Protein 2R5O (pdb70)

Secondary structure (DSSP, 8-state):
--TT-----GGGSTTB-TT-EEE---SEEEEEEEEEETTEES-SSEETT-EEEEEEEEEESS-EEEEEEEEEEEETT--EEEEEEHHHHTTT---EEE-TT-EEEEEEEEE--B-SEEEEEEEEEEEEETTTEEEEEEEEEEEEEEEEE-SS--EESB----EEEE-/--TT-----GGGSTTB-TT-EEE--SSEEEEEEEEEETTEES-SSB-SSSEEEEEEEEEESS-EEEEEEEEEEEETT--EEEEEEHHHH-SS-PPEEE-TT-EEEEEEEEE--BPSEEEEEEEEEEEE-TTS-EEEEEEEEEEEEEEE--SS--BSSB----EEE-

Structure (mmCIF, N/CA/C/O backbone):
data_2R5O
#
_entry.id   2R5O
#
_cell.length_a   106.081
_cell.length_b   106.081
_cell.length_c   70.351
_cell.angle_alpha   90.000
_cell.angle_beta   90.000
_cell.angle_gamma   90.000
#
_symmetry.space_group_name_H-M   'P 42 21 2'
#
loop_
_entity.id
_entity.type
_entity.pdbx_description
1 polymer 'Putative ATP binding component of ABC-transporter'
2 non-polymer 'CHLORIDE ION'
3 non-polymer 'SODIUM ION'
4 non-polymer 'TETRAETHYLENE GLYCOL'
5 water water
#
loop_
_atom_site.group_PDB
_atom_site.id
_atom_site.type_symbol
_atom_site.label_atom_id
_atom_site.label_alt_id
_atom_site.label_comp_id
_atom_site.label_asym_id
_atom_site.label_entity_id
_atom_site.label_seq_id
_atom_site.pdbx_PDB_ins_code
_atom_site.Cartn_x
_atom_site.Cartn_y
_atom_site.Cartn_z
_atom_site.occupancy
_atom_site.B_iso_or_equiv
_atom_site.auth_seq_id
_atom_site.auth_comp_id
_atom_site.auth_asym_id
_atom_site.auth_atom_id
_atom_site.pdbx_PDB_model_num
ATOM 1 N N . MET A 1 21 ? -23.594 5.740 8.588 1.00 32.64 264 MET A N 1
ATOM 2 C CA . MET A 1 21 ? -22.592 6.681 9.175 1.00 32.40 264 MET A CA 1
ATOM 3 C C . MET A 1 21 ? -21.441 5.913 9.819 1.00 33.14 264 MET A C 1
ATOM 4 O O . MET A 1 21 ? -21.661 5.027 10.649 1.00 33.69 264 MET A O 1
ATOM 9 N N . SER A 1 22 ? -20.216 6.257 9.428 1.00 33.68 265 SER A N 1
ATOM 10 C CA . SER A 1 22 ? -19.020 5.558 9.895 1.00 33.77 265 SER A CA 1
ATOM 11 C C . SER A 1 22 ? -18.652 5.880 11.348 1.00 33.85 265 SER A C 1
ATOM 12 O O . SER A 1 22 ? -18.449 7.041 11.705 1.00 33.44 265 SER A O 1
ATOM 15 N N . LEU A 1 23 ? -18.533 4.839 12.171 1.00 34.06 266 LEU A N 1
ATOM 16 C CA . LEU A 1 23 ? -18.084 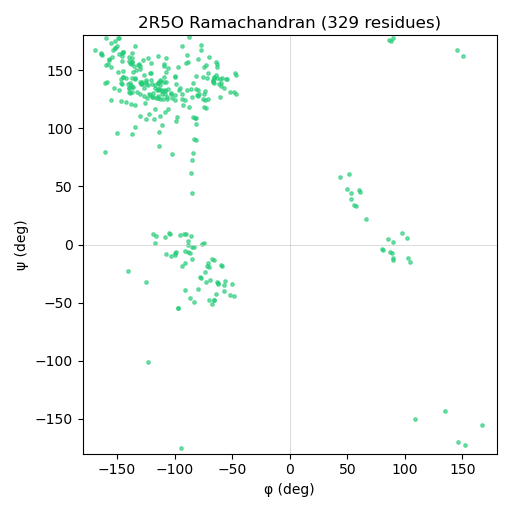4.984 13.560 1.00 34.17 266 LEU A CA 1
ATOM 17 C C . LEU A 1 23 ? -16.597 5.331 13.670 1.00 34.19 266 LEU A C 1
ATOM 18 O O . LEU A 1 23 ? -16.130 5.751 14.730 1.00 34.43 266 LEU A O 1
ATOM 23 N N . ASP A 1 24 ? -15.848 5.135 12.586 1.00 34.06 267 ASP A N 1
ATOM 24 C CA . ASP A 1 24 ? -14.421 5.433 12.583 1.00 34.10 267 ASP A CA 1
ATOM 25 C C . ASP A 1 24 ? -14.086 6.855 12.111 1.00 33.44 267 ASP A C 1
ATOM 26 O O . ASP A 1 24 ? -12.910 7.168 11.893 1.00 34.25 267 ASP A O 1
ATOM 31 N N . GLU A 1 25 ? -15.102 7.698 11.947 1.00 32.69 268 GLU A N 1
ATOM 32 C CA . GLU A 1 25 ? -14.921 9.091 11.544 1.00 31.60 268 GLU A CA 1
ATOM 33 C C . GLU A 1 25 ? -15.538 10.015 12.585 1.00 29.71 268 GLU A C 1
ATOM 34 O O . GLU A 1 25 ? -16.717 9.836 12.982 1.00 29.96 268 GLU A O 1
ATOM 40 N N . ILE A 1 26 ? -14.763 11.005 13.031 1.00 27.62 269 ILE A N 1
ATOM 41 C CA . ILE A 1 26 ? -15.237 11.913 14.084 1.00 25.93 269 ILE A CA 1
ATOM 42 C C . ILE A 1 26 ? -15.392 13.371 13.657 1.00 23.54 269 ILE A C 1
ATOM 43 O O . ILE A 1 26 ? -15.682 14.216 14.501 1.00 22.77 269 ILE A O 1
ATOM 48 N N . GLU A 1 27 ? -15.229 13.665 12.368 1.00 21.34 270 GLU A N 1
ATOM 49 C CA . GLU A 1 27 ? -15.370 15.034 11.853 1.00 20.03 270 GLU A CA 1
ATOM 50 C C . GLU A 1 27 ? -16.826 15.467 11.994 1.00 17.99 270 GLU A C 1
ATOM 51 O O . GLU A 1 27 ? -17.730 14.669 11.787 1.00 18.02 270 GLU A O 1
ATOM 57 N N . ASP A 1 28 ? -17.045 16.733 12.343 1.00 16.29 271 ASP A N 1
ATOM 58 C CA . ASP A 1 28 ? -18.401 17.277 12.499 1.00 15.49 271 ASP A CA 1
ATOM 59 C C . ASP A 1 28 ? -18.916 17.672 11.111 1.00 16.15 271 ASP A C 1
ATOM 60 O O . ASP A 1 28 ? -18.659 18.788 10.634 1.00 16.87 271 ASP A O 1
ATOM 65 N N . VAL A 1 29 ? -19.583 16.726 10.444 1.00 15.35 272 VAL A N 1
ATOM 66 C CA . VAL A 1 29 ? -20.105 16.918 9.094 1.00 15.51 272 VAL A CA 1
ATOM 67 C C . VAL A 1 29 ? -21.626 17.145 9.053 1.00 15.02 272 VAL A C 1
ATOM 68 O O . VAL A 1 29 ? -22.232 17.194 7.991 1.00 15.18 272 VAL A O 1
ATOM 72 N N . TYR A 1 30 ? -22.226 17.318 10.224 1.00 14.87 273 TYR A N 1
ATOM 73 C CA . TYR A 1 30 ? -23.665 17.535 10.369 1.00 14.78 273 TYR A CA 1
ATOM 74 C C . TYR A 1 30 ? -24.183 18.607 9.416 1.00 14.55 273 TYR A C 1
ATOM 75 O O . TYR A 1 30 ? -25.220 18.443 8.763 1.00 14.69 273 TYR A O 1
ATOM 84 N N . HIS A 1 31 ? -23.437 19.708 9.336 1.00 14.95 274 HIS A N 1
ATOM 85 C CA . HIS A 1 31 ? -23.840 20.875 8.568 1.00 15.13 274 HIS A CA 1
ATOM 86 C C . HIS A 1 31 ? -23.859 20.611 7.059 1.00 15.01 274 HIS A C 1
ATOM 87 O O . HIS A 1 31 ? -24.401 21.430 6.308 1.00 14.81 274 HIS A O 1
ATOM 94 N N . THR A 1 32 ? -23.287 19.485 6.610 1.00 14.58 275 THR A N 1
ATOM 95 C CA . THR A 1 32 ? -23.234 19.180 5.172 1.00 14.74 275 THR A CA 1
ATOM 96 C C . THR A 1 32 ? -24.422 18.374 4.656 1.00 15.24 275 THR A C 1
ATOM 97 O O . THR A 1 32 ? -24.494 18.120 3.457 1.00 15.17 275 THR A O 1
ATOM 101 N N . ARG A 1 33 ? -25.309 17.937 5.538 1.00 14.40 276 ARG A N 1
ATOM 102 C CA . ARG A 1 33 ? -26.342 16.971 5.164 1.00 14.58 276 ARG A CA 1
ATOM 103 C C . ARG A 1 33 ? -27.623 17.623 4.632 1.00 14.72 276 ARG A C 1
ATOM 104 O O . ARG A 1 33 ? -27.909 18.775 4.923 1.00 14.99 276 ARG A O 1
ATOM 112 N N . PRO A 1 34 ? -28.402 16.886 3.851 1.00 14.35 277 PRO A N 1
ATOM 113 C CA . PRO A 1 34 ? -29.648 17.419 3.355 1.00 14.90 277 PRO A CA 1
ATOM 114 C C . PRO A 1 34 ? -30.584 17.816 4.495 1.00 14.63 277 PRO A C 1
ATOM 115 O O . PRO A 1 34 ? -30.747 17.074 5.461 1.00 15.60 277 PRO A O 1
ATOM 119 N N . GLY A 1 35 ? -31.205 18.980 4.355 1.00 13.54 278 GLY A N 1
ATOM 120 C CA . GLY A 1 35 ? -32.124 19.504 5.339 1.00 14.13 278 GLY A CA 1
ATOM 121 C C . GLY A 1 35 ? -31.469 20.307 6.445 1.00 14.11 278 GLY A C 1
ATOM 122 O O . GLY A 1 35 ? -32.177 20.900 7.257 1.00 14.42 278 GLY A O 1
ATOM 123 N N . TYR A 1 36 ? -30.143 20.366 6.507 1.00 13.91 279 TYR A N 1
ATOM 124 C CA . TYR A 1 36 ? -29.500 21.123 7.573 1.00 14.33 279 TYR A CA 1
ATOM 125 C C . TYR A 1 36 ? -29.887 22.594 7.478 1.00 13.91 279 TYR A C 1
ATOM 126 O O . TYR A 1 36 ? -29.922 23.177 6.395 1.00 14.45 279 TYR A O 1
ATOM 135 N N . ARG A 1 37 ? -30.159 23.197 8.627 1.00 14.54 280 ARG A N 1
ATOM 136 C CA . ARG A 1 37 ? -30.498 24.607 8.713 1.00 14.81 280 ARG A CA 1
ATOM 137 C C . ARG A 1 37 ? -29.336 25.414 9.279 1.00 15.02 280 ARG A C 1
ATOM 138 O O . ARG A 1 37 ? -29.018 25.258 10.463 1.00 15.29 280 ARG A O 1
ATOM 146 N N . PRO A 1 38 ? -28.770 26.334 8.491 1.00 15.68 281 PRO A N 1
ATOM 147 C CA . PRO A 1 38 ? -27.799 27.261 9.069 1.00 16.22 281 PRO A CA 1
ATOM 148 C C . PRO A 1 38 ? -28.361 28.119 10.202 1.00 15.59 281 PRO A C 1
ATOM 149 O O . PRO A 1 38 ? -27.589 28.686 10.976 1.00 16.74 281 PRO A O 1
ATOM 153 N N . GLU A 1 39 ? -29.684 28.199 10.289 1.00 14.72 282 GLU A N 1
ATOM 154 C CA . GLU A 1 39 ? -30.400 28.895 11.355 1.00 15.21 282 GLU A CA 1
ATOM 155 C C . GLU A 1 39 ? -30.440 28.125 12.672 1.00 15.08 282 GLU A C 1
ATOM 156 O O . GLU A 1 39 ? -31.039 28.602 13.647 1.00 15.79 282 GLU A O 1
ATOM 162 N N . GLU A 1 40 ? -29.833 26.949 12.725 1.00 14.94 283 GLU A N 1
ATOM 163 C CA . GLU A 1 40 ? -29.733 26.206 13.978 1.00 14.60 283 GLU A CA 1
ATOM 164 C C . GLU A 1 40 ? -29.277 27.054 15.140 1.00 14.26 283 GLU A C 1
ATOM 165 O O . GLU A 1 40 ? -28.458 27.971 14.970 1.00 13.82 283 GLU A O 1
ATOM 176 N N . TYR A 1 41 ? -29.758 26.729 16.321 1.00 13.62 284 TYR A N 1
ATOM 177 C CA . TYR A 1 41 ? -29.199 27.282 17.553 1.00 13.65 284 TYR A CA 1
ATOM 178 C C . TYR A 1 41 ? -28.552 26.153 18.342 1.00 13.21 284 TYR A C 1
ATOM 179 O O . TYR A 1 41 ? -29.239 25.404 19.042 1.00 14.47 284 TYR A O 1
ATOM 188 N N . ARG A 1 42 ? -27.244 26.001 18.201 1.00 12.88 285 ARG A N 1
ATOM 189 C CA . ARG A 1 42 ? -26.486 24.976 18.862 1.00 12.44 285 ARG A CA 1
ATOM 190 C C . ARG A 1 42 ? -26.010 25.476 20.209 1.00 12.29 285 ARG A C 1
ATOM 191 O O . ARG A 1 42 ? -25.495 26.589 20.302 1.00 12.83 285 ARG A O 1
ATOM 199 N N . TRP A 1 43 ? -26.191 24.675 21.247 1.00 12.62 286 TRP A N 1
ATOM 200 C CA . TRP A 1 43 ? -25.812 25.051 22.596 1.00 12.61 286 TRP A CA 1
ATOM 201 C C . TRP A 1 43 ? -25.448 23.798 23.369 1.00 13.27 286 TRP A C 1
ATOM 202 O O . TRP A 1 43 ? -25.702 22.660 22.937 1.00 13.89 286 TRP A O 1
ATOM 213 N N . GLY A 1 44 ? -24.904 23.980 24.560 1.00 12.78 287 GLY A N 1
ATOM 214 C CA . GLY A 1 44 ? -24.542 22.846 25.410 1.00 13.57 287 GLY A CA 1
ATOM 215 C C . GLY A 1 44 ? -23.305 23.118 26.219 1.00 13.76 287 GLY A C 1
ATOM 216 O O . GLY A 1 44 ? -22.556 24.045 25.942 1.00 13.54 287 GLY A O 1
ATOM 217 N N . GLN A 1 45 ? -23.049 22.270 27.203 1.00 13.83 288 GLN A N 1
ATOM 218 C CA . GLN A 1 45 ? -21.877 22.407 28.061 1.00 14.86 288 GLN A CA 1
ATOM 219 C C . GLN A 1 45 ? -20.647 21.779 27.469 1.00 15.58 288 GLN A C 1
ATOM 220 O O . GLN A 1 45 ? -19.545 22.038 27.986 1.00 17.36 288 GLN A O 1
ATOM 226 N N . GLY A 1 46 ? -20.760 20.981 26.428 1.00 15.66 289 GLY A N 1
ATOM 227 C CA . GLY A 1 46 ? -19.610 20.262 25.890 1.00 16.30 289 GLY A CA 1
ATOM 228 C C . GLY A 1 46 ? -19.435 18.915 26.543 1.00 15.65 289 GLY A C 1
ATOM 229 O O . GLY A 1 46 ? -20.211 18.551 27.421 1.00 18.18 289 GLY A O 1
ATOM 230 N N . GLY A 1 47 ? -18.438 18.175 26.088 1.00 16.19 290 GLY A N 1
ATOM 231 C CA . GLY A 1 47 ? -18.149 16.840 26.577 1.00 15.97 290 GLY A CA 1
ATOM 232 C C . GLY A 1 47 ? -18.569 15.739 25.616 1.00 15.97 290 GLY A C 1
ATOM 233 O O . GLY A 1 47 ? -18.179 14.589 25.769 1.00 16.07 290 GLY A O 1
ATOM 234 N N . ALA A 1 48 ? -19.397 16.104 24.642 1.00 15.90 291 ALA A N 1
ATOM 235 C CA . ALA A 1 48 ? -19.763 15.234 23.531 1.00 15.68 291 ALA A CA 1
ATOM 236 C C . ALA A 1 48 ? -20.199 16.142 22.408 1.00 15.29 291 ALA A C 1
ATOM 237 O O . ALA A 1 48 ? -20.587 17.286 22.651 1.00 16.81 291 ALA A O 1
ATOM 239 N N . LYS A 1 49 ? -20.172 15.620 21.195 1.00 15.33 292 LYS A N 1
ATOM 240 C CA . LYS A 1 49 ? -20.572 16.374 20.003 1.00 15.23 292 LYS A CA 1
ATOM 241 C C . LYS A 1 49 ? -21.422 15.491 19.113 1.00 14.44 292 LYS A C 1
ATOM 242 O O . LYS A 1 49 ? -21.005 14.381 18.775 1.00 14.53 292 LYS A O 1
ATOM 248 N N . ILE A 1 50 ? -22.569 16.022 18.681 1.00 14.09 293 ILE A N 1
ATOM 249 C CA . ILE A 1 50 ? -23.363 15.366 17.661 1.00 14.44 293 ILE A CA 1
ATOM 250 C C . ILE A 1 50 ? -22.720 15.764 16.333 1.00 14.48 293 ILE A C 1
ATOM 251 O O . ILE A 1 50 ? -22.783 16.928 15.934 1.00 16.04 293 ILE A O 1
ATOM 256 N N . ILE A 1 51 ? -22.051 14.819 15.677 1.00 14.50 294 ILE A N 1
ATOM 257 C CA . ILE A 1 51 ? -21.200 15.122 14.518 1.00 14.54 294 ILE A CA 1
ATOM 258 C C . ILE A 1 51 ? -21.825 14.758 13.163 1.00 13.81 294 ILE A C 1
ATOM 259 O O . ILE A 1 51 ? -21.289 15.130 12.134 1.00 14.78 294 ILE A O 1
ATOM 264 N N . ASP A 1 52 ? -22.941 14.037 13.177 1.00 14.07 295 ASP A N 1
ATOM 265 C CA . ASP A 1 52 ? -23.595 13.676 11.918 1.00 14.56 295 ASP A CA 1
ATOM 266 C C . ASP A 1 52 ? -25.019 13.246 12.216 1.00 14.59 295 ASP A C 1
ATOM 267 O O . ASP A 1 52 ? -25.366 12.958 13.370 1.00 14.69 295 ASP A O 1
ATOM 272 N N . TYR A 1 53 ? -25.848 13.225 11.178 1.00 14.39 296 TYR A N 1
ATOM 273 C CA . TYR A 1 53 ? -27.181 12.634 11.263 1.00 14.73 296 TYR A CA 1
ATOM 274 C C . TYR A 1 53 ? -27.540 11.984 9.949 1.00 14.61 296 TYR A C 1
ATOM 275 O O . TYR A 1 53 ? -26.899 12.231 8.912 1.00 15.07 296 TYR A O 1
ATOM 284 N N . HIS A 1 54 ? -28.583 11.175 10.011 1.00 14.52 297 HIS A N 1
ATOM 285 C CA . HIS A 1 54 ? -29.110 10.521 8.826 1.00 15.11 297 HIS A CA 1
ATOM 286 C C . HIS A 1 54 ? -30.612 10.390 8.981 1.00 15.16 297 HIS A C 1
ATOM 287 O O . HIS A 1 54 ? -31.104 10.157 10.077 1.00 16.68 297 HIS A O 1
ATOM 294 N N . ILE A 1 55 ? -31.351 10.562 7.899 1.00 14.40 298 ILE A N 1
ATOM 295 C CA . ILE A 1 55 ? -32.783 10.353 7.873 1.00 14.71 298 ILE A CA 1
ATOM 296 C C . ILE A 1 55 ? -33.105 9.399 6.753 1.00 14.33 298 ILE A C 1
ATOM 297 O O . ILE A 1 55 ? -32.552 9.518 5.651 1.00 14.61 298 ILE A O 1
ATOM 302 N N . GLN A 1 56 ? -33.950 8.427 7.025 1.00 13.56 299 GLN A N 1
ATOM 303 C CA . GLN A 1 56 ? -34.335 7.429 6.026 1.00 14.27 299 GLN A CA 1
ATOM 304 C C . GLN A 1 56 ? -35.779 7.047 6.227 1.00 14.12 299 GLN A C 1
ATOM 305 O O . GLN A 1 56 ? -36.238 6.970 7.366 1.00 14.43 299 GLN A O 1
ATOM 316 N N . SER A 1 57 ? -36.497 6.794 5.139 1.00 14.76 300 SER A N 1
ATOM 317 C CA . SER A 1 57 ? -37.863 6.321 5.267 1.00 15.96 300 SER A CA 1
ATOM 318 C C . SER A 1 57 ? -38.181 5.406 4.094 1.00 16.85 300 SER A C 1
ATOM 319 O O . SER A 1 57 ? -37.877 5.733 2.958 1.00 16.16 300 SER A O 1
ATOM 322 N N . ALA A 1 58 ? -38.772 4.251 4.385 1.00 16.64 301 ALA A N 1
ATOM 323 C CA . ALA A 1 58 ? -39.142 3.244 3.376 1.00 17.49 301 ALA A CA 1
ATOM 324 C C . ALA A 1 58 ? -37.898 2.835 2.595 1.00 16.89 301 ALA A C 1
ATOM 325 O O . ALA A 1 58 ? -37.966 2.476 1.424 1.00 17.76 301 ALA A O 1
ATOM 327 N N . GLY A 1 59 ? -36.765 2.829 3.286 1.00 17.96 302 GLY A N 1
ATOM 328 C CA . GLY A 1 59 ? -35.500 2.440 2.683 1.00 18.68 302 GLY A CA 1
ATOM 329 C C . GLY A 1 59 ? -34.796 3.500 1.850 1.00 18.69 302 GLY A C 1
ATOM 330 O O . GLY A 1 59 ? -33.719 3.245 1.320 1.00 22.12 302 GLY A O 1
ATOM 331 N N . VAL A 1 60 ? -35.433 4.657 1.685 1.00 16.22 303 VAL A N 1
ATOM 332 C CA . VAL A 1 60 ? -34.875 5.756 0.917 1.00 15.06 303 VAL A CA 1
ATOM 333 C C . VAL A 1 60 ? -34.081 6.640 1.857 1.00 15.04 303 VAL A C 1
ATOM 334 O O . VAL A 1 60 ? -34.585 7.124 2.869 1.00 16.28 303 VAL A O 1
ATOM 338 N N . ASP A 1 61 ? -32.818 6.861 1.532 1.00 14.44 304 ASP A N 1
ATOM 339 C CA . ASP A 1 61 ? -31.951 7.755 2.277 1.00 14.95 304 ASP A CA 1
ATOM 340 C C . ASP A 1 61 ? -32.203 9.216 1.913 1.00 15.04 304 ASP A C 1
ATOM 341 O O . ASP A 1 61 ? -32.292 9.564 0.736 1.00 15.51 304 ASP A O 1
ATOM 346 N N . PHE A 1 62 ? -32.330 10.082 2.909 1.00 13.95 305 PHE A N 1
ATOM 347 C CA . PHE A 1 62 ? -32.532 11.511 2.720 1.00 14.01 305 PHE A CA 1
ATOM 348 C C . PHE A 1 62 ? -33.563 11.771 1.630 1.00 14.19 305 PHE A C 1
ATOM 349 O O . PHE A 1 62 ? -33.290 12.474 0.674 1.00 15.28 305 PHE A O 1
ATOM 357 N N . PRO A 1 63 ? -34.786 11.242 1.797 1.00 14.82 306 PRO A N 1
ATOM 358 C CA . PRO A 1 63 ? -35.832 11.552 0.816 1.00 15.47 306 PRO A CA 1
ATOM 359 C C . PRO A 1 63 ? -36.131 13.060 0.836 1.00 15.56 306 PRO A C 1
ATOM 360 O O . PRO A 1 63 ? -35.898 13.726 1.851 1.00 16.68 306 PRO A O 1
ATOM 364 N N . PRO A 1 64 ? -36.646 13.624 -0.253 1.00 14.99 307 PRO A N 1
ATOM 365 C CA . PRO A 1 64 ? -36.887 15.069 -0.271 1.00 15.56 307 PRO A CA 1
ATOM 366 C C . PRO A 1 64 ? -38.056 15.501 0.601 1.00 14.79 307 PRO A C 1
ATOM 367 O O . PRO A 1 64 ? -38.184 16.668 0.941 1.00 15.30 307 PRO A O 1
ATOM 371 N N . SER A 1 65 ? -38.928 14.576 0.956 1.00 14.15 308 SER A N 1
ATOM 372 C CA . SER A 1 65 ? -39.974 14.816 1.943 1.00 13.80 308 SER A CA 1
ATOM 373 C C . SER A 1 65 ? -40.304 13.512 2.613 1.00 13.28 308 SER A C 1
ATOM 374 O O . SER A 1 65 ? -39.880 12.469 2.167 1.00 14.24 308 SER A O 1
ATOM 377 N N . LEU A 1 66 ? -41.080 13.617 3.680 1.00 13.69 309 LEU A N 1
ATOM 378 C CA . LEU A 1 66 ? -41.591 12.483 4.452 1.00 15.14 309 LEU A CA 1
ATOM 379 C C . LEU A 1 66 ? -43.086 12.366 4.174 1.00 16.75 309 LEU A C 1
ATOM 380 O O . LEU A 1 66 ? -43.793 13.356 4.168 1.00 16.75 309 LEU A O 1
ATOM 385 N N . THR A 1 67 ? -43.550 11.163 3.821 1.00 17.67 310 THR A N 1
ATOM 386 C CA . THR A 1 67 ? -44.969 10.900 3.569 1.00 17.59 310 THR A CA 1
ATOM 387 C C . THR A 1 67 ? -45.705 10.883 4.901 1.00 18.35 310 THR A C 1
ATOM 388 O O . THR A 1 67 ? -45.301 10.183 5.849 1.00 18.14 310 THR A O 1
ATOM 392 N N . GLY A 1 68 ? -46.818 11.602 4.961 1.00 18.49 311 GLY A N 1
ATOM 393 C CA . GLY A 1 68 ? -47.652 11.593 6.156 1.00 18.00 311 GLY A CA 1
ATOM 394 C C . GLY A 1 68 ? -47.994 10.173 6.575 1.00 18.99 311 GLY A C 1
ATOM 395 O O . GLY A 1 68 ? -48.396 9.353 5.734 1.00 19.26 311 GLY A O 1
ATOM 396 N N . ASN A 1 69 ? -47.797 9.884 7.862 1.00 18.54 312 ASN A N 1
ATOM 397 C CA . ASN A 1 69 ? -48.102 8.584 8.512 1.00 19.94 312 ASN A CA 1
ATOM 398 C C . ASN A 1 69 ? -47.066 7.511 8.318 1.00 20.15 312 ASN A C 1
ATOM 399 O O . ASN A 1 69 ? -47.150 6.438 8.923 1.00 21.45 312 ASN A O 1
ATOM 404 N N . GLN A 1 70 ? -46.040 7.785 7.521 1.00 19.50 313 GLN A N 1
ATOM 405 C CA . GLN A 1 70 ? -45.021 6.771 7.250 1.00 19.52 313 GLN A CA 1
ATOM 406 C C . GLN A 1 70 ? -43.942 6.719 8.343 1.00 19.22 313 GLN A C 1
ATOM 407 O O . GLN A 1 70 ? -43.441 7.766 8.783 1.00 21.25 313 GLN A O 1
ATOM 413 N N . GLN A 1 71 ? -43.544 5.516 8.708 1.00 17.58 314 GLN A N 1
ATOM 414 C CA . GLN A 1 71 ? -42.394 5.304 9.632 1.00 18.83 314 GLN A CA 1
ATOM 415 C C . GLN A 1 71 ? -41.104 5.888 9.038 1.00 17.48 314 GLN A C 1
ATOM 416 O O . GLN A 1 71 ? -40.762 5.604 7.889 1.00 18.26 314 GLN A O 1
ATOM 422 N N . THR A 1 72 ? -40.437 6.732 9.821 1.00 15.49 315 THR A N 1
ATOM 423 C CA . THR A 1 72 ? -39.180 7.394 9.432 1.00 15.51 315 THR A CA 1
ATOM 424 C C . THR A 1 72 ? -38.150 7.175 10.528 1.00 14.43 315 THR A C 1
ATOM 425 O O . THR A 1 72 ? -38.495 7.224 11.715 1.00 15.29 315 THR A O 1
ATOM 429 N N . ASP A 1 73 ? -36.920 6.907 10.124 1.00 14.09 316 ASP A N 1
ATOM 430 C CA . ASP A 1 73 ? -35.794 6.752 11.034 1.00 14.98 316 ASP A CA 1
ATOM 431 C C . ASP A 1 73 ? -34.976 8.032 11.073 1.00 14.53 316 ASP A C 1
ATOM 432 O O . ASP A 1 73 ? -34.579 8.549 10.034 1.00 15.08 316 ASP A O 1
ATOM 437 N N . PHE A 1 74 ? -34.726 8.512 12.285 1.00 14.37 317 PHE A N 1
ATOM 438 C CA . PHE A 1 74 ? -33.957 9.708 12.561 1.00 14.68 317 PHE A CA 1
ATOM 439 C C . PHE A 1 74 ? -32.752 9.274 13.374 1.00 14.58 317 PHE A C 1
ATOM 440 O O . PHE A 1 74 ? -32.895 8.880 14.543 1.00 15.31 317 PHE A O 1
ATOM 448 N N . LEU A 1 75 ? -31.577 9.294 12.760 1.00 14.56 318 LEU A N 1
ATOM 449 C CA . LEU A 1 75 ? -30.336 8.801 13.366 1.00 15.02 318 LEU A CA 1
ATOM 450 C C . LEU A 1 75 ? -29.385 9.944 13.640 1.00 14.78 318 LEU A C 1
ATOM 451 O O . LEU A 1 75 ? -29.247 10.861 12.815 1.00 14.67 318 LEU A O 1
ATOM 456 N N . MET A 1 76 ? -28.709 9.881 14.780 1.00 14.90 319 MET A N 1
ATOM 457 C CA . MET A 1 76 ? -27.695 10.859 15.140 1.00 15.46 319 MET A CA 1
ATOM 458 C C . MET A 1 76 ? -26.426 10.143 15.582 1.00 14.92 319 MET A C 1
ATOM 459 O O . MET A 1 76 ? -26.498 9.134 16.271 1.00 16.25 319 MET A O 1
ATOM 464 N N . LYS A 1 77 ? -25.268 10.670 15.181 1.00 15.28 320 LYS A N 1
ATOM 465 C CA . LYS A 1 77 ? -23.971 10.110 15.538 1.00 15.15 320 LYS A CA 1
ATOM 466 C C . LYS A 1 77 ? -23.276 11.066 16.491 1.00 15.31 320 LYS A C 1
ATOM 467 O O . LYS A 1 77 ? -23.208 12.273 16.238 1.00 14.91 320 LYS A O 1
ATOM 473 N N . VAL A 1 78 ? -22.753 10.520 17.581 1.00 15.03 321 VAL A N 1
ATOM 474 C CA . VAL A 1 78 ? -22.145 11.310 18.656 1.00 14.62 321 VAL A CA 1
ATOM 475 C C . VAL A 1 78 ? -20.757 10.775 18.976 1.00 14.44 321 VAL A C 1
ATOM 476 O O . VAL A 1 78 ? -20.572 9.551 19.085 1.00 15.23 321 VAL A O 1
ATOM 480 N N . VAL A 1 79 ? -19.801 11.686 19.182 1.00 14.40 322 VAL A N 1
ATOM 481 C CA . VAL A 1 79 ? -18.500 11.337 19.751 1.00 14.83 322 VAL A CA 1
ATOM 482 C C . VAL A 1 79 ? -18.427 11.875 21.176 1.00 15.41 322 VAL A C 1
ATOM 483 O O . VAL A 1 79 ? -18.775 13.018 21.427 1.00 15.78 322 VAL A O 1
ATOM 487 N N . PHE A 1 80 ? -18.003 11.022 22.106 1.00 15.93 323 PHE A N 1
ATOM 488 C CA . PHE A 1 80 ? -17.926 11.349 23.533 1.00 16.15 323 PHE A CA 1
ATOM 489 C C . PHE A 1 80 ? -16.491 11.634 23.933 1.00 16.65 323 PHE A C 1
ATOM 490 O O . PHE A 1 80 ? -15.594 10.875 23.592 1.00 16.83 323 PHE A O 1
ATOM 498 N N . GLU A 1 81 ? -16.289 12.756 24.618 1.00 16.49 324 GLU A N 1
ATOM 499 C CA . GLU A 1 81 ? -14.949 13.192 25.035 1.00 17.31 324 GLU A CA 1
ATOM 500 C C . GLU A 1 81 ? -14.566 12.661 26.426 1.00 16.81 324 GLU A C 1
ATOM 501 O O . GLU A 1 81 ? -13.386 12.676 26.779 1.00 17.38 324 GLU A O 1
ATOM 512 N N . TYR A 1 82 ? -15.544 12.180 27.188 1.00 16.98 325 TYR A N 1
ATOM 513 C CA . TYR A 1 82 ? -15.339 11.665 28.543 1.00 17.60 325 TYR A CA 1
ATOM 514 C C . TYR A 1 82 ? -16.135 10.370 28.718 1.00 17.48 325 TYR A C 1
ATOM 515 O O . TYR A 1 82 ? -17.049 10.084 27.928 1.00 17.98 325 TYR A O 1
ATOM 524 N N . ASP A 1 83 ? -15.821 9.609 29.760 1.00 17.45 326 ASP A N 1
ATOM 525 C CA . ASP A 1 83 ? -16.707 8.543 30.225 1.00 18.19 326 ASP A CA 1
ATOM 526 C C . ASP A 1 83 ? -17.987 9.168 30.774 1.00 17.95 326 ASP A C 1
ATOM 527 O O . ASP A 1 83 ? -17.910 10.170 31.488 1.00 18.85 326 ASP A O 1
ATOM 532 N N . PHE A 1 84 ? -19.140 8.548 30.495 1.00 18.02 327 P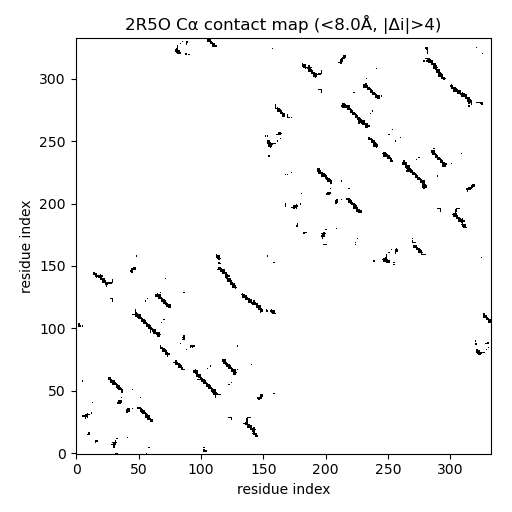HE A N 1
ATOM 533 C CA . PHE A 1 84 ? -20.407 8.906 31.113 1.00 18.41 327 PHE A CA 1
ATOM 534 C C . PHE A 1 84 ? -21.156 7.617 31.452 1.00 18.35 327 PHE A C 1
ATOM 535 O O . PHE A 1 84 ? -21.211 6.694 30.632 1.00 19.20 327 PHE A O 1
ATOM 543 N N . ASP A 1 85 ? -21.790 7.583 32.620 1.00 17.97 328 ASP A N 1
ATOM 544 C CA . ASP A 1 85 ? -22.590 6.417 33.032 1.00 18.35 328 ASP A CA 1
ATOM 545 C C . ASP A 1 85 ? -23.964 6.306 32.359 1.00 17.73 328 ASP A C 1
ATOM 546 O O . ASP A 1 85 ? -24.486 5.200 32.194 1.00 17.13 328 ASP A O 1
ATOM 551 N N . CYS A 1 86 ? -24.561 7.444 31.986 1.00 16.94 329 CYS A N 1
ATOM 552 C CA . CYS A 1 86 ? -25.926 7.469 31.482 1.00 17.34 329 CYS A CA 1
ATOM 553 C C . CYS A 1 86 ? -26.141 8.603 30.485 1.00 16.78 329 CYS A C 1
ATOM 554 O O . CYS A 1 86 ? -26.376 9.747 30.872 1.00 18.94 329 CYS A O 1
ATOM 557 N N . VAL A 1 87 ? -26.023 8.297 29.203 1.00 15.58 330 VAL A N 1
ATOM 558 C CA . VAL A 1 87 ? -26.178 9.314 28.160 1.00 14.89 330 VAL A CA 1
ATOM 559 C C . VAL A 1 87 ? -27.589 9.177 27.591 1.00 14.37 330 VAL A C 1
ATOM 560 O O . VAL A 1 87 ? -28.124 8.067 27.471 1.00 14.82 330 VAL A O 1
ATOM 564 N N . VAL A 1 88 ? -28.168 10.312 27.224 1.00 13.94 331 VAL A N 1
ATOM 565 C CA . VAL A 1 88 ? -29.570 10.392 26.895 1.00 13.99 331 VAL A CA 1
ATOM 566 C C . VAL A 1 88 ? -29.720 11.260 25.651 1.00 13.51 331 VAL A C 1
ATOM 567 O O . VAL A 1 88 ? -29.741 12.489 25.719 1.00 14.13 331 VAL A O 1
ATOM 571 N N . PRO A 1 89 ? -29.783 10.620 24.478 1.00 13.46 332 PRO A N 1
ATOM 572 C CA . PRO A 1 89 ? -30.102 11.334 23.250 1.00 13.76 332 PRO A CA 1
ATOM 573 C C . PRO A 1 89 ? -31.568 11.710 23.211 1.00 13.26 332 PRO A C 1
ATOM 574 O O . PRO A 1 89 ? -32.393 11.018 23.800 1.00 13.48 332 PRO A O 1
ATOM 578 N N . GLY A 1 90 ? -31.911 12.754 22.473 1.00 13.70 333 GLY A N 1
ATOM 579 C CA . GLY A 1 90 ? -33.288 13.163 22.350 1.00 13.77 333 GLY A CA 1
ATOM 580 C C . GLY A 1 90 ? -33.576 13.886 21.066 1.00 13.21 333 GLY A C 1
ATOM 581 O O . GLY A 1 90 ? -32.667 14.348 20.372 1.00 13.83 333 GLY A O 1
ATOM 582 N N . ILE A 1 91 ? -34.864 14.048 20.806 1.00 13.18 334 ILE A N 1
ATOM 583 C CA . ILE A 1 91 ? -35.354 14.772 19.646 1.00 14.10 334 ILE A CA 1
ATOM 584 C C . ILE A 1 91 ? -36.502 15.710 20.045 1.00 14.10 334 ILE A C 1
ATOM 585 O O . ILE A 1 91 ? -37.252 15.433 21.005 1.00 14.43 334 ILE A O 1
ATOM 590 N N . LEU A 1 92 ? -36.664 16.781 19.263 1.00 14.35 335 LEU A N 1
ATOM 591 C CA . LEU A 1 92 ? -37.786 17.714 19.344 1.00 14.33 335 LEU A CA 1
ATOM 592 C C . LEU A 1 92 ? -38.263 17.970 17.913 1.00 13.72 335 LEU A C 1
ATOM 593 O O . LEU A 1 92 ? -37.461 18.093 17.017 1.00 14.22 335 LEU A O 1
ATOM 598 N N . ILE A 1 93 ? -39.584 18.084 17.740 1.00 13.95 336 ILE A N 1
ATOM 599 C CA . ILE A 1 93 ? -40.202 18.435 16.472 1.00 14.44 336 ILE A CA 1
ATOM 600 C C . ILE A 1 93 ? -41.176 19.573 16.750 1.00 14.21 336 ILE A C 1
ATOM 601 O O . ILE A 1 93 ? -42.027 19.467 17.638 1.00 14.60 336 ILE A O 1
ATOM 606 N N . LYS A 1 94 ? -41.059 20.628 15.951 1.00 14.67 337 LYS A N 1
ATOM 607 C CA . LYS A 1 94 ? -41.841 21.845 16.133 1.00 15.45 337 LYS A CA 1
ATOM 608 C C . LYS A 1 94 ? -42.340 22.333 14.780 1.00 15.77 337 LYS A C 1
ATOM 609 O O . LYS A 1 94 ? -41.779 22.005 13.733 1.00 15.68 337 LYS A O 1
ATOM 615 N N . THR A 1 95 ? -43.417 23.112 14.792 1.00 15.90 338 THR A N 1
ATOM 616 C CA . THR A 1 95 ? -43.839 23.817 13.581 1.00 17.29 338 THR A CA 1
ATOM 617 C C . THR A 1 95 ? -42.927 25.024 13.373 1.00 18.39 338 THR A C 1
ATOM 618 O O . THR A 1 95 ? -42.169 25.420 14.255 1.00 18.21 338 THR A O 1
ATOM 622 N N . LEU A 1 96 ? -43.061 25.677 12.219 1.00 19.41 339 LEU A N 1
ATOM 623 C CA . LEU A 1 96 ? -42.313 26.922 11.938 1.00 20.12 339 LEU A CA 1
ATOM 624 C C . LEU A 1 96 ? -42.661 28.057 12.871 1.00 21.40 339 LEU A C 1
ATOM 625 O O . LEU A 1 96 ? -41.789 28.856 13.170 1.00 22.22 339 LEU A O 1
ATOM 634 N N . ASP A 1 97 ? -43.906 28.136 13.338 1.00 22.03 340 ASP A N 1
ATOM 635 C CA . ASP A 1 97 ? -44.312 29.210 14.265 1.00 22.80 340 ASP A CA 1
ATOM 636 C C . ASP A 1 97 ? -44.130 28.871 15.750 1.00 22.22 340 ASP A C 1
ATOM 637 O O . ASP A 1 97 ? -44.587 29.617 16.628 1.00 22.82 340 ASP A O 1
ATOM 646 N N . GLY A 1 98 ? -43.459 27.746 16.016 1.00 22.06 341 GLY A N 1
ATOM 647 C CA . GLY A 1 98 ? -42.953 27.427 17.339 1.00 21.96 341 GLY A CA 1
ATOM 648 C C . GLY A 1 98 ? -43.824 26.518 18.165 1.00 20.97 341 GLY A C 1
ATOM 649 O O . GLY A 1 98 ? -43.559 26.348 19.359 1.00 21.64 341 GLY A O 1
ATOM 650 N N . LEU A 1 99 ? -44.857 25.931 17.555 1.00 19.61 342 LEU A N 1
ATOM 651 C CA . LEU A 1 99 ? -45.695 24.978 18.272 1.00 18.65 342 LEU A CA 1
ATOM 652 C C . LEU A 1 99 ? -44.894 23.701 18.493 1.00 17.65 342 LEU A C 1
ATOM 653 O O . LEU A 1 99 ? -44.345 23.129 17.561 1.00 17.78 342 LEU A O 1
ATOM 658 N N . PHE A 1 100 ? -44.807 23.284 19.748 1.00 16.23 343 PHE A N 1
ATOM 659 C CA . PHE A 1 100 ? -44.028 22.113 20.115 1.00 16.41 343 PHE A CA 1
ATOM 660 C C . PHE A 1 100 ? -44.910 20.923 19.888 1.00 15.72 343 PHE A C 1
ATOM 661 O O . PHE A 1 100 ? -45.886 20.693 20.595 1.00 16.84 343 PHE A O 1
ATOM 669 N N . LEU A 1 101 ? -44.574 20.143 18.860 1.00 14.98 344 LEU A N 1
ATOM 670 C CA . LEU A 1 101 ? -45.403 19.004 18.436 1.00 15.30 344 LEU A CA 1
ATOM 671 C C . LEU A 1 101 ? -45.080 17.727 19.185 1.00 14.55 344 LEU A C 1
ATOM 672 O O . LEU A 1 101 ? -45.996 17.023 19.626 1.00 15.50 344 LEU A O 1
ATOM 677 N N . TYR A 1 102 ? -43.796 17.407 19.318 1.00 14.74 345 TYR A N 1
ATOM 678 C CA . TYR A 1 102 ? -43.398 16.147 19.965 1.00 14.70 345 TYR A CA 1
ATOM 679 C C . TYR A 1 102 ? -41.969 16.241 20.411 1.00 14.45 345 TYR A C 1
ATOM 680 O O . TYR A 1 102 ? -41.144 16.775 19.694 1.00 15.39 345 TYR A O 1
ATOM 689 N N . GLY A 1 103 ? -41.682 15.735 21.593 1.00 14.23 346 GLY A N 1
ATOM 690 C CA . GLY A 1 103 ? -40.325 15.556 22.052 1.00 14.45 346 GLY A CA 1
ATOM 691 C C . GLY A 1 103 ? -40.216 14.315 22.878 1.00 14.38 346 GLY A C 1
ATOM 692 O O . GLY A 1 103 ? -41.164 13.913 23.554 1.00 14.62 346 GLY A O 1
ATOM 693 N N . THR A 1 104 ? -39.038 13.713 22.825 1.00 14.29 347 THR A N 1
ATOM 694 C CA . THR A 1 104 ? -38.746 12.539 23.632 1.00 14.18 347 THR A CA 1
ATOM 695 C C . THR A 1 104 ? -37.252 12.386 23.762 1.00 13.90 347 THR A C 1
ATOM 696 O O . THR A 1 104 ? -36.469 13.145 23.201 1.00 13.78 347 THR A O 1
ATOM 700 N N . ASN A 1 105 ? -36.860 11.378 24.516 1.00 13.34 348 ASN A N 1
ATOM 701 C CA . ASN A 1 105 ? -35.466 11.017 24.628 1.00 13.35 348 ASN A CA 1
ATOM 702 C C . ASN A 1 105 ? -35.386 9.514 24.834 1.00 13.59 348 ASN A C 1
ATOM 703 O O . ASN A 1 105 ? -36.402 8.837 24.883 1.00 14.15 348 ASN A O 1
ATOM 708 N N . SER A 1 106 ? -34.186 8.958 24.925 1.00 13.96 349 SER A N 1
ATOM 709 C CA . SER A 1 106 ? -34.034 7.525 25.019 1.00 14.25 349 SER A CA 1
ATOM 710 C C . SER A 1 106 ? -34.776 6.940 26.203 1.00 14.42 349 SER A C 1
ATOM 711 O O . SER A 1 106 ? -35.302 5.822 26.122 1.00 15.46 349 SER A O 1
ATOM 714 N N . PHE A 1 107 ? -34.732 7.646 27.327 1.00 14.67 350 PHE A N 1
ATOM 715 C CA . PHE A 1 107 ? -35.362 7.197 28.554 1.00 15.16 350 PHE A CA 1
ATOM 716 C C . PHE A 1 107 ? -36.892 7.184 28.438 1.00 14.40 350 PHE A C 1
ATOM 717 O O . PHE A 1 107 ? -37.548 6.182 28.736 1.00 15.95 350 PHE A O 1
ATOM 725 N N . LEU A 1 108 ? -37.462 8.295 27.994 1.00 14.53 351 LEU A N 1
ATOM 726 C CA . LEU A 1 108 ? -38.918 8.371 27.831 1.00 14.85 351 LEU A CA 1
ATOM 727 C C . LEU A 1 108 ? -39.417 7.428 26.738 1.00 14.74 351 LEU A C 1
ATOM 728 O O . LEU A 1 108 ? -40.400 6.703 26.920 1.00 14.98 351 LEU A O 1
ATOM 733 N N . ALA A 1 109 ? -38.777 7.436 25.582 1.00 15.40 352 ALA A N 1
ATOM 734 C CA . ALA A 1 109 ? -39.287 6.669 24.440 1.00 15.41 352 ALA A CA 1
ATOM 735 C C . ALA A 1 109 ? -39.306 5.189 24.728 1.00 16.07 352 ALA A C 1
ATOM 736 O O . ALA A 1 109 ? -40.225 4.483 24.288 1.00 17.15 352 ALA A O 1
ATOM 738 N N . SER A 1 110 ? -38.332 4.721 25.497 1.00 15.83 353 SER A N 1
ATOM 739 C CA . SER A 1 110 ? -38.197 3.319 25.853 1.00 15.98 353 SER A CA 1
ATOM 740 C C . SER A 1 110 ? -38.831 2.982 27.187 1.00 16.29 353 SER A C 1
ATOM 741 O O . SER A 1 110 ? -38.681 1.866 27.680 1.00 15.70 353 SER A O 1
ATOM 744 N N . GLU A 1 111 ? -39.560 3.925 27.774 1.00 16.59 354 GLU A N 1
ATOM 745 C CA . GLU A 1 111 ? -40.280 3.688 29.040 1.00 18.01 354 GLU A CA 1
ATOM 746 C C . GLU A 1 111 ? -39.352 3.212 30.137 1.00 16.89 354 GLU A C 1
ATOM 747 O O . GLU A 1 111 ? -39.747 2.421 31.016 1.00 17.41 354 GLU A O 1
ATOM 753 N N . GLY A 1 112 ? -38.123 3.717 30.109 1.00 17.25 355 GLY A N 1
ATOM 754 C CA . GLY A 1 112 ? -37.118 3.383 31.114 1.00 18.09 355 GLY A CA 1
ATOM 755 C C . GLY A 1 112 ? -36.259 2.173 30.812 1.00 17.26 355 GLY A C 1
ATOM 756 O O . GLY A 1 112 ? -35.407 1.822 31.619 1.00 18.09 355 GLY A O 1
ATOM 757 N N . ARG A 1 113 ? -36.448 1.532 29.662 1.00 16.82 356 ARG A N 1
ATOM 758 C CA . ARG A 1 113 ? -35.669 0.333 29.315 1.00 17.50 356 ARG A CA 1
ATOM 759 C C . ARG A 1 113 ? -34.187 0.652 29.128 1.00 17.79 356 ARG A C 1
ATOM 760 O O . ARG A 1 113 ? -33.316 -0.091 29.590 1.00 18.75 356 ARG A O 1
ATOM 768 N N . GLU A 1 114 ? -33.917 1.705 28.365 1.00 18.48 357 GLU A N 1
ATOM 769 C CA . GLU A 1 114 ? -32.564 2.019 27.924 1.00 18.88 357 GLU A CA 1
ATOM 770 C C . GLU A 1 114 ? -31.756 2.732 28.983 1.00 19.32 357 GLU A C 1
ATOM 771 O O . GLU A 1 114 ? -32.208 3.751 29.529 1.00 19.93 357 GLU A O 1
ATOM 777 N N . ASN A 1 115 ? -30.565 2.204 29.241 1.00 19.36 358 ASN A N 1
ATOM 778 C CA . ASN A 1 115 ? -29.519 2.923 29.968 1.0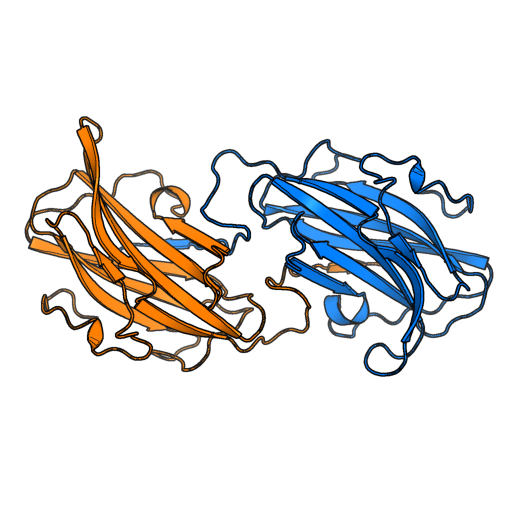0 19.99 358 ASN A CA 1
ATOM 779 C C . ASN A 1 115 ? -28.220 2.729 29.220 1.00 19.56 358 ASN A C 1
ATOM 780 O O . ASN A 1 115 ? -27.757 1.608 29.073 1.00 21.33 358 ASN A O 1
ATOM 785 N N . ILE A 1 116 ? -27.633 3.836 28.783 1.00 18.78 359 ILE A N 1
ATOM 786 C CA . ILE A 1 116 ? -26.503 3.838 27.868 1.00 18.50 359 ILE A CA 1
ATOM 787 C C . ILE A 1 116 ? -25.269 4.443 28.530 1.00 17.94 359 ILE A C 1
ATOM 788 O O . ILE A 1 116 ? -25.260 5.612 28.883 1.00 17.24 359 ILE A O 1
ATOM 793 N N . SER A 1 117 ? -24.225 3.638 28.685 1.00 18.64 360 SER A N 1
ATOM 794 C CA . SER A 1 117 ? -22.940 4.118 29.199 1.00 18.35 360 SER A CA 1
ATOM 795 C C . SER A 1 117 ? -21.937 4.155 28.057 1.00 18.28 360 SER A C 1
ATOM 796 O O . SER A 1 117 ? -22.003 3.351 27.136 1.00 19.48 360 SER A O 1
ATOM 801 N N . VAL A 1 118 ? -21.014 5.095 28.142 1.00 17.58 361 VAL A N 1
ATOM 802 C CA . VAL A 1 118 ? -19.989 5.288 27.124 1.00 18.13 361 VAL A CA 1
ATOM 803 C C . VAL A 1 118 ? -18.643 5.542 27.778 1.00 17.66 361 VAL A C 1
ATOM 804 O O . VAL A 1 118 ? -18.570 5.945 28.943 1.00 17.65 361 VAL A O 1
ATOM 808 N N . SER A 1 119 ? -17.579 5.270 27.022 1.00 17.61 362 SER A N 1
ATOM 809 C CA . SER A 1 119 ? -16.221 5.598 27.419 1.00 18.62 362 SER A CA 1
ATOM 810 C C . SER A 1 119 ? -15.683 6.744 26.569 1.00 18.68 362 SER A C 1
ATOM 811 O O . SER A 1 119 ? -16.104 6.949 25.437 1.00 18.16 362 SER A O 1
ATOM 814 N N . ARG A 1 120 ? -14.710 7.456 27.126 1.00 19.08 363 ARG A N 1
ATOM 815 C CA . ARG A 1 120 ? -13.999 8.505 26.430 1.00 19.03 363 ARG A CA 1
ATOM 816 C C . ARG A 1 120 ? -13.550 8.007 25.061 1.00 18.75 363 ARG A C 1
ATOM 817 O O . ARG A 1 120 ? -12.938 6.931 24.947 1.00 19.11 363 ARG A O 1
ATOM 825 N N . GLY A 1 121 ? -13.832 8.803 24.030 1.00 18.58 364 GLY A N 1
ATOM 826 C CA . GLY A 1 121 ? -13.478 8.463 22.654 1.00 19.45 364 GLY A CA 1
ATOM 827 C C . GLY A 1 121 ? -14.516 7.677 21.884 1.00 19.19 364 GLY A C 1
ATOM 828 O O . GLY A 1 121 ? -14.404 7.543 20.664 1.00 19.25 364 GLY A O 1
ATOM 829 N N . ASP A 1 122 ? -15.522 7.139 22.570 1.00 18.43 365 ASP A N 1
ATOM 830 C CA . ASP A 1 122 ? -16.514 6.329 21.892 1.00 18.88 365 ASP A CA 1
ATOM 831 C C . ASP A 1 122 ? -17.317 7.146 20.867 1.00 18.73 365 ASP A C 1
ATOM 832 O O . ASP A 1 122 ? -17.619 8.321 21.085 1.00 18.99 365 ASP A O 1
ATOM 837 N N . VAL A 1 123 ? -17.689 6.476 19.779 1.00 17.95 366 VAL A N 1
ATOM 838 C CA . VAL A 1 123 ? -18.566 7.025 18.749 1.00 18.08 366 VAL A CA 1
ATOM 839 C C . VAL A 1 123 ? -19.774 6.113 18.721 1.00 18.10 366 VAL A C 1
ATOM 840 O O . VAL A 1 123 ? -19.632 4.896 18.637 1.00 18.92 366 VAL A O 1
ATOM 844 N N . ARG A 1 124 ? -20.971 6.689 18.851 1.00 18.20 367 ARG A N 1
ATOM 845 C CA . ARG A 1 124 ? -22.211 5.913 18.911 1.00 17.99 367 ARG A CA 1
ATOM 846 C C . ARG A 1 124 ? -23.246 6.519 17.987 1.00 17.94 367 ARG A C 1
ATOM 847 O O . ARG A 1 124 ? -23.291 7.725 17.801 1.00 17.95 367 ARG A O 1
ATOM 855 N N . VAL A 1 125 ? -24.120 5.667 17.472 1.00 16.98 368 VAL A N 1
ATOM 856 C CA . VAL A 1 125 ? -25.262 6.101 16.700 1.00 17.28 368 VAL A CA 1
ATOM 857 C C . VAL A 1 125 ? -26.515 5.734 17.480 1.00 16.94 368 VAL A C 1
ATOM 858 O O . VAL A 1 125 ? -26.641 4.641 18.048 1.00 17.66 368 VAL A O 1
ATOM 862 N N . PHE A 1 126 ? -27.465 6.659 17.476 1.00 15.95 369 PHE A N 1
ATOM 863 C CA . PHE A 1 126 ? -28.759 6.490 18.129 1.00 16.22 369 PHE A CA 1
ATOM 864 C C . PHE A 1 126 ? -29.862 6.726 17.132 1.00 15.84 369 PHE A C 1
ATOM 865 O O . PHE A 1 126 ? -29.770 7.647 16.323 1.00 16.15 369 PHE A O 1
ATOM 873 N N . LYS A 1 127 ? -30.910 5.906 17.199 1.00 15.35 370 LYS A N 1
ATOM 874 C CA . LYS A 1 127 ? -31.977 5.955 16.219 1.00 15.14 370 LYS A CA 1
ATOM 875 C C . LYS A 1 127 ? -33.331 6.113 16.888 1.00 15.08 370 LYS A C 1
ATOM 876 O O . LYS A 1 127 ? -33.702 5.294 17.740 1.00 16.83 370 LYS A O 1
ATOM 882 N N . PHE A 1 128 ? -34.092 7.113 16.452 1.00 15.09 371 PHE A N 1
ATOM 883 C CA . PHE A 1 128 ? -35.498 7.285 16.841 1.00 14.52 371 PHE A CA 1
ATOM 884 C C . PHE A 1 128 ? -36.324 6.978 15.592 1.00 14.77 371 PHE A C 1
ATOM 885 O O . PHE A 1 128 ? -36.111 7.596 14.549 1.00 16.80 371 PHE A O 1
ATOM 893 N N . SER A 1 129 ? -37.255 6.052 15.693 1.00 14.72 372 SER A N 1
ATOM 894 C CA . SER A 1 129 ? -38.084 5.672 14.554 1.00 14.51 372 SER A CA 1
ATOM 895 C C . SER A 1 129 ? -39.537 5.968 14.919 1.00 14.81 372 SER A C 1
ATOM 896 O O . SER A 1 129 ? -40.020 5.488 15.938 1.00 15.32 372 SER A O 1
ATOM 901 N N . LEU A 1 130 ? -40.236 6.707 14.076 1.00 14.25 373 LEU A N 1
ATOM 902 C CA . LEU A 1 130 ? -41.583 7.111 14.394 1.00 15.58 373 LEU A CA 1
ATOM 903 C C . LEU A 1 130 ? -42.362 7.382 13.118 1.00 15.86 373 LEU A C 1
ATOM 904 O O . LEU A 1 130 ? -41.784 7.728 12.091 1.00 15.24 373 LEU A O 1
ATOM 909 N N . PRO A 1 131 ? -43.686 7.213 13.208 1.00 16.92 374 PRO A N 1
ATOM 910 C CA . PRO A 1 131 ? -44.561 7.538 12.098 1.00 18.02 374 PRO A CA 1
ATOM 911 C C . PRO A 1 131 ? -44.792 9.045 12.071 1.00 16.44 374 PRO A C 1
ATOM 912 O O . PRO A 1 131 ? -45.170 9.638 13.078 1.00 17.05 374 PRO A O 1
ATOM 916 N N . VAL A 1 132 ? -44.563 9.661 10.930 1.00 18.24 375 VAL A N 1
ATOM 917 C CA . VAL A 1 132 ? -44.631 11.105 10.867 1.00 18.04 375 VAL A CA 1
ATOM 918 C C . VAL A 1 132 ? -46.112 11.508 10.663 1.00 18.11 375 VAL A C 1
ATOM 919 O O . VAL A 1 132 ? -46.565 11.834 9.553 1.00 18.92 375 VAL A O 1
ATOM 923 N N . ASP A 1 133 ? -46.847 11.465 11.766 1.00 17.99 376 ASP A N 1
ATOM 924 C CA . ASP A 1 133 ? -48.331 11.632 11.789 1.00 16.92 376 ASP A CA 1
ATOM 925 C C . ASP A 1 133 ? -48.695 13.152 11.849 1.00 16.94 376 ASP A C 1
ATOM 926 O O . ASP A 1 133 ? -49.245 13.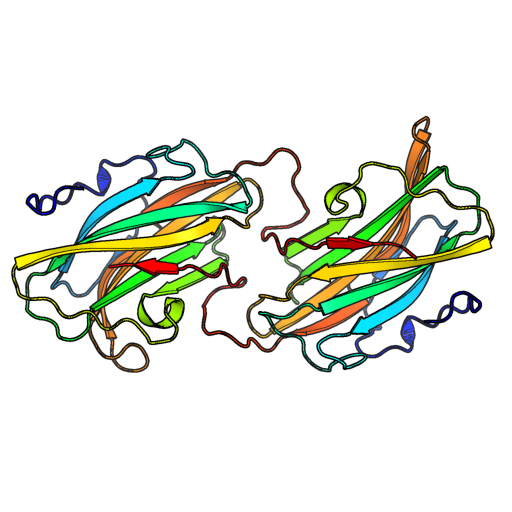645 12.830 1.00 17.74 376 ASP A O 1
ATOM 931 N N . LEU A 1 134 ? -48.275 13.864 10.801 1.00 17.79 377 LEU A N 1
ATOM 932 C CA . LEU A 1 134 ? -48.369 15.308 10.662 1.00 16.93 377 LEU A CA 1
ATOM 933 C C . LEU A 1 134 ? -48.969 15.654 9.320 1.00 17.36 377 LEU A C 1
ATOM 934 O O . LEU A 1 134 ? -48.915 14.861 8.367 1.00 18.43 377 LEU A O 1
ATOM 939 N N . ASN A 1 135 ? -49.582 16.830 9.232 1.00 16.50 378 ASN A N 1
ATOM 940 C CA . ASN A 1 135 ? -50.175 17.274 7.981 1.00 16.42 378 ASN A CA 1
ATOM 941 C C . ASN A 1 135 ? -49.069 17.770 7.038 1.00 16.57 378 ASN A C 1
ATOM 942 O O . ASN A 1 135 ? -47.908 17.965 7.423 1.00 17.21 378 ASN A O 1
ATOM 947 N N . SER A 1 136 ? -49.416 17.972 5.777 1.00 16.96 379 SER A N 1
ATOM 948 C CA . SER A 1 136 ? -48.447 18.530 4.830 1.00 17.74 379 SER A CA 1
ATOM 949 C C . SER A 1 136 ? -47.902 19.829 5.377 1.00 16.93 379 SER A C 1
ATOM 950 O O . SER A 1 136 ? -48.655 20.605 5.996 1.00 17.98 379 SER A O 1
ATOM 953 N N . GLY A 1 137 ? -46.610 20.083 5.158 1.00 17.39 380 GLY A N 1
ATOM 954 C CA . GLY A 1 137 ? -45.992 21.332 5.583 1.00 16.22 380 GLY A CA 1
ATOM 955 C C . GLY A 1 137 ? -44.547 21.121 5.996 1.00 16.08 380 GLY A C 1
ATOM 956 O O . GLY A 1 137 ? -43.965 20.092 5.727 1.00 16.64 380 GLY A O 1
ATOM 957 N N . ASP A 1 138 ? -43.955 22.133 6.598 1.00 15.87 381 ASP A N 1
ATOM 958 C CA . ASP A 1 138 ? -42.544 22.145 6.999 1.00 16.44 381 ASP A CA 1
ATOM 959 C C . ASP A 1 138 ? -42.457 22.149 8.528 1.00 15.48 381 ASP A C 1
ATOM 960 O O . ASP A 1 138 ? -43.255 22.833 9.206 1.00 17.21 381 ASP A O 1
ATOM 965 N N . TYR A 1 139 ? -41.490 21.417 9.058 1.00 14.83 382 TYR A N 1
ATOM 966 C CA . TYR A 1 139 ? -41.318 21.266 10.490 1.00 14.69 382 TYR A CA 1
ATOM 967 C C . TYR A 1 139 ? -39.825 21.372 10.806 1.00 15.09 382 TYR A C 1
ATOM 968 O O . TYR A 1 139 ? -38.955 21.170 9.953 1.00 14.98 382 TYR A O 1
ATOM 977 N N . LEU A 1 140 ? -39.544 21.655 12.068 1.00 14.57 383 LEU A N 1
ATOM 978 C CA . LEU A 1 140 ? -38.202 21.833 12.566 1.00 14.27 383 LEU A CA 1
ATOM 979 C C . LEU A 1 140 ? -37.832 20.728 13.516 1.00 13.68 383 LEU A C 1
ATOM 980 O O . LEU A 1 140 ? -38.551 20.476 14.507 1.00 14.20 383 LEU A O 1
ATOM 985 N N . LEU A 1 141 ? -36.721 20.060 13.227 1.00 13.60 384 LEU A N 1
ATOM 986 C CA . LEU A 1 141 ? -36.210 18.949 14.030 1.00 13.51 384 LEU A CA 1
ATOM 987 C C . LEU A 1 141 ? -34.970 19.389 14.787 1.00 13.27 384 LEU A C 1
ATOM 988 O O . LEU A 1 141 ? -34.107 20.089 14.253 1.00 14.07 384 LEU A O 1
ATOM 993 N N . SER A 1 142 ? -34.881 18.932 16.032 1.00 13.49 385 SER A N 1
ATOM 994 C CA . SER A 1 142 ? -33.695 19.065 16.892 1.00 13.64 385 SER A CA 1
ATOM 995 C C . SER A 1 142 ? -33.185 17.692 17.309 1.00 13.55 385 SER A C 1
ATOM 996 O O . SER A 1 142 ? -33.980 16.808 17.599 1.00 14.01 385 SER A O 1
ATOM 999 N N . PHE A 1 143 ? -31.855 17.547 17.364 1.00 13.21 386 PHE A N 1
ATOM 1000 C CA . PHE A 1 143 ? -31.210 16.402 17.966 1.00 13.52 386 PHE A CA 1
ATOM 1001 C C . PHE A 1 143 ? -30.388 16.913 19.145 1.00 14.03 386 PHE A C 1
ATOM 1002 O O . PHE A 1 143 ? -29.691 17.934 18.998 1.00 14.72 386 PHE A O 1
ATOM 1010 N N . GLY A 1 144 ? -30.413 16.221 20.275 1.00 13.34 387 GLY A N 1
ATOM 1011 C CA . GLY A 1 144 ? -29.623 16.587 21.435 1.00 13.68 387 GLY A CA 1
ATOM 1012 C C . GLY A 1 144 ? -29.014 15.385 22.109 1.00 13.56 387 GLY A C 1
ATOM 1013 O O . GLY A 1 144 ? -29.522 14.271 21.983 1.00 13.37 387 GLY A O 1
ATOM 1014 N N . ILE A 1 145 ? -27.917 15.609 22.840 1.00 14.03 388 ILE A N 1
ATOM 1015 C CA . ILE A 1 145 ? -27.296 14.585 23.700 1.00 14.15 388 ILE A CA 1
ATOM 1016 C C . ILE A 1 145 ? -27.024 15.229 25.065 1.00 14.18 388 ILE A C 1
ATOM 1017 O O . ILE A 1 145 ? -26.456 16.321 25.141 1.00 14.02 388 ILE A O 1
ATOM 1022 N N . SER A 1 146 ? -27.442 14.534 26.120 1.00 14.63 389 SER A N 1
ATOM 1023 C CA . SER A 1 146 ? -27.279 14.948 27.500 1.00 14.43 389 SER A CA 1
ATOM 1024 C C . SER A 1 146 ? -26.793 13.780 28.309 1.00 14.78 389 SER A C 1
ATOM 1025 O O . SER A 1 146 ? -26.734 12.663 27.811 1.00 14.60 389 SER A O 1
ATOM 1028 N N . ALA A 1 147 ? -26.415 14.029 29.552 1.00 14.89 390 ALA A N 1
ATOM 1029 C CA . ALA A 1 147 ? -25.960 12.949 30.426 1.00 14.83 390 ALA A CA 1
ATOM 1030 C C . ALA A 1 147 ? -26.381 13.191 31.861 1.00 15.33 390 ALA A C 1
ATOM 1031 O O . ALA A 1 147 ? -26.392 14.317 32.335 1.00 16.73 390 ALA A O 1
ATOM 1033 N N . GLY A 1 148 ? -26.703 12.108 32.560 1.00 16.08 391 GLY A N 1
ATOM 1034 C CA . GLY A 1 148 ? -27.000 12.160 33.992 1.00 17.39 391 GLY A CA 1
ATOM 1035 C C . GLY A 1 148 ? -28.239 11.364 34.362 1.00 19.08 391 GLY A C 1
ATOM 1036 O O . GLY A 1 148 ? -28.475 10.287 33.814 1.00 21.27 391 GLY A O 1
ATOM 1037 N N . ASN A 1 149 ? -28.998 11.883 35.322 1.00 19.25 392 ASN A N 1
ATOM 1038 C CA . ASN A 1 149 ? -30.274 11.296 35.747 1.00 20.81 392 ASN A CA 1
ATOM 1039 C C . ASN A 1 149 ? -31.399 12.047 35.043 1.00 20.72 392 ASN A C 1
ATOM 1040 O O . ASN A 1 149 ? -31.614 13.221 35.314 1.00 20.08 392 ASN A O 1
ATOM 1049 N N . PRO A 1 150 ? -32.095 11.409 34.086 1.00 22.67 393 PRO A N 1
ATOM 1050 C CA . PRO A 1 150 ? -33.021 12.175 33.200 1.00 22.79 393 PRO A CA 1
ATOM 1051 C C . PRO A 1 150 ? -34.138 13.004 33.880 1.00 22.69 393 PRO A C 1
ATOM 1052 O O . PRO A 1 150 ? -34.542 14.069 33.397 1.00 24.02 393 PRO A O 1
ATOM 1056 N N . GLN A 1 151 ? -34.600 12.533 35.012 1.00 21.77 394 GLN A N 1
ATOM 1057 C CA . GLN A 1 151 ? -35.707 13.160 35.716 1.00 21.77 394 GLN A CA 1
ATOM 1058 C C . GLN A 1 151 ? -35.304 14.416 36.494 1.00 19.49 394 GLN A C 1
ATOM 1059 O O . GLN A 1 151 ? -36.126 15.283 36.772 1.00 19.26 394 GLN A O 1
ATOM 1065 N N . THR A 1 152 ? -34.046 14.468 36.917 1.00 17.04 395 THR A N 1
ATOM 1066 C CA . THR A 1 152 ? -33.661 15.354 38.003 1.00 16.88 395 THR A CA 1
ATOM 1067 C C . THR A 1 152 ? -32.320 16.049 37.829 1.00 16.27 395 THR A C 1
ATOM 1068 O O . THR A 1 152 ? -32.080 17.062 38.468 1.00 16.39 395 THR A O 1
ATOM 1072 N N . ASP A 1 153 ? -31.408 15.510 37.023 1.00 15.90 396 ASP A N 1
ATOM 1073 C CA . ASP A 1 153 ? -30.033 16.048 36.997 1.00 15.45 396 ASP A CA 1
ATOM 1074 C C . ASP A 1 153 ? -29.333 15.629 35.724 1.00 15.44 396 ASP A C 1
ATOM 1075 O O . ASP A 1 153 ? -28.548 14.678 35.720 1.00 15.86 396 ASP A O 1
ATOM 1080 N N . MET A 1 154 ? -29.637 16.337 34.647 1.00 15.73 397 MET A N 1
ATOM 1081 C CA . MET A 1 154 ? -29.114 16.025 33.329 1.00 16.21 397 MET A CA 1
ATOM 1082 C C . MET A 1 154 ? -28.404 17.218 32.769 1.00 15.68 397 MET A C 1
ATOM 1083 O O . MET A 1 154 ? -28.944 18.330 32.749 1.00 15.83 397 MET A O 1
ATOM 1092 N N . THR A 1 155 ? -27.160 17.001 32.367 1.00 15.12 398 THR A N 1
ATOM 1093 C CA . THR A 1 155 ? -26.337 18.027 31.798 1.00 14.81 398 THR A CA 1
ATOM 1094 C C . THR A 1 155 ? -26.475 17.972 30.282 1.00 14.71 398 THR A C 1
ATOM 1095 O O . THR A 1 155 ? -26.226 16.935 29.680 1.00 14.31 398 THR A O 1
ATOM 1099 N N . PRO A 1 156 ? -26.843 19.102 29.657 1.00 13.88 399 PRO A N 1
ATOM 1100 C CA . PRO A 1 156 ? -26.910 19.132 28.189 1.00 13.80 399 PRO A CA 1
ATOM 1101 C C . PRO A 1 156 ? -25.493 19.204 27.639 1.00 12.66 399 PRO A C 1
ATOM 1102 O O . PRO A 1 156 ? -24.728 20.101 28.005 1.00 13.49 399 PRO A O 1
ATOM 1106 N N . LEU A 1 157 ? -25.127 18.291 26.766 1.00 12.88 400 LEU A N 1
ATOM 1107 C CA . LEU A 1 157 ? -23.759 18.215 26.249 1.00 13.01 400 LEU A CA 1
ATOM 1108 C C . LEU A 1 157 ? -23.654 18.923 24.915 1.00 12.75 400 LEU A C 1
ATOM 1109 O O . LEU A 1 157 ? -22.810 19.791 24.753 1.00 13.18 400 LEU A O 1
ATOM 1114 N N . ASP A 1 158 ? -24.498 18.546 23.969 1.00 13.02 401 ASP A N 1
ATOM 1115 C CA . ASP A 1 158 ? -24.569 19.201 22.654 1.00 13.32 401 ASP A CA 1
ATOM 1116 C C . ASP A 1 158 ? -26.011 19.141 22.215 1.00 13.54 401 ASP A C 1
ATOM 1117 O O . ASP A 1 158 ? -26.580 18.048 22.169 1.00 14.36 401 ASP A O 1
ATOM 1122 N N . ARG A 1 159 ? -26.615 20.277 21.921 1.00 13.32 402 ARG A N 1
ATOM 1123 C CA . ARG A 1 159 ? -28.042 20.396 21.646 1.00 13.47 402 ARG A CA 1
ATOM 1124 C C . ARG A 1 159 ? -28.165 21.170 20.357 1.00 13.76 402 ARG A C 1
ATOM 1125 O O . ARG A 1 159 ? -27.826 22.359 20.312 1.00 14.12 402 ARG A O 1
ATOM 1133 N N . ARG A 1 160 ? -28.589 20.511 19.295 1.00 13.65 403 ARG A N 1
ATOM 1134 C CA . ARG A 1 160 ? -28.631 21.101 17.946 1.00 13.88 403 ARG A CA 1
ATOM 1135 C C . ARG A 1 160 ? -30.073 21.476 17.636 1.00 13.51 403 ARG A C 1
ATOM 1136 O O . ARG A 1 160 ? -30.808 20.740 16.955 1.00 13.54 403 ARG A O 1
ATOM 1144 N N . TYR A 1 161 ? -30.484 22.597 18.226 1.00 14.27 404 TYR A N 1
ATOM 1145 C CA . TYR A 1 161 ? -31.885 22.961 18.302 1.00 14.50 404 TYR A CA 1
ATOM 1146 C C . TYR A 1 161 ? -32.321 23.602 16.975 1.00 14.43 404 TYR A C 1
ATOM 1147 O O . TYR A 1 161 ? -31.640 24.460 16.405 1.00 14.35 404 TYR A O 1
ATOM 1156 N N . ASP A 1 162 ? -33.478 23.151 16.480 1.00 14.19 405 ASP A N 1
ATOM 1157 C CA . ASP A 1 162 ? -34.082 23.616 15.238 1.00 14.03 405 ASP A CA 1
ATOM 1158 C C . ASP A 1 162 ? -33.052 23.594 14.118 1.00 13.65 405 ASP A C 1
ATOM 1159 O O . ASP A 1 162 ? -32.895 24.543 13.345 1.00 14.80 405 ASP A O 1
ATOM 1164 N N . SER A 1 163 ? -32.350 22.466 14.023 1.00 14.24 406 SER A N 1
ATOM 1165 C CA . SER A 1 163 ? -31.207 22.349 13.132 1.00 13.91 406 SER A CA 1
ATOM 1166 C C . SER A 1 163 ? -31.475 21.665 11.810 1.00 13.87 406 SER A C 1
ATOM 1167 O O . SER A 1 163 ? -30.586 21.699 10.946 1.00 13.93 406 SER A O 1
ATOM 1170 N N . ILE A 1 164 ? -32.654 21.080 11.639 1.00 14.16 407 ILE A N 1
ATOM 1171 C CA . ILE A 1 164 ? -32.984 20.366 10.416 1.00 13.85 407 ILE A CA 1
ATOM 1172 C C . ILE A 1 164 ? -34.411 20.733 10.009 1.00 14.42 407 ILE A C 1
ATOM 1173 O O . ILE A 1 164 ? -35.306 20.791 10.874 1.00 14.93 407 ILE A O 1
ATOM 1178 N N . ILE A 1 165 ? -34.624 21.014 8.724 1.00 14.03 408 ILE A N 1
ATOM 1179 C CA . ILE A 1 165 ? -35.976 21.245 8.204 1.00 14.99 408 ILE A CA 1
ATOM 1180 C C . ILE A 1 165 ? -36.490 19.937 7.614 1.00 14.75 408 ILE A C 1
ATOM 1181 O O . ILE A 1 165 ? -35.782 19.237 6.874 1.00 15.48 408 ILE A O 1
ATOM 1190 N N . LEU A 1 166 ? -37.727 19.593 7.965 1.00 13.96 409 LEU A N 1
ATOM 1191 C CA . LEU A 1 166 ? -38.447 18.445 7.429 1.00 14.94 409 LEU A CA 1
ATOM 1192 C C . LEU A 1 166 ? -39.625 18.933 6.592 1.00 14.58 409 LEU A C 1
ATOM 1193 O O . LEU A 1 166 ? -40.354 19.817 6.997 1.00 15.76 409 LEU A O 1
ATOM 1198 N N . HIS A 1 167 ? -39.814 18.303 5.445 1.00 15.21 410 HIS A N 1
ATOM 1199 C CA . HIS A 1 167 ? -40.952 18.558 4.566 1.00 15.55 410 HIS A CA 1
ATOM 1200 C C . HIS A 1 167 ? -41.833 17.345 4.603 1.00 15.99 410 HIS A C 1
ATOM 1201 O O . HIS A 1 167 ? -41.317 16.238 4.429 1.00 16.67 410 HIS A O 1
ATOM 1208 N N . VAL A 1 168 ? -43.135 17.517 4.830 1.00 15.67 411 VAL A N 1
ATOM 1209 C CA . VAL A 1 168 ? -44.103 16.415 4.846 1.00 16.08 411 VAL A CA 1
ATOM 1210 C C . VAL A 1 168 ? -45.047 16.607 3.686 1.00 15.25 411 VAL A C 1
ATOM 1211 O O . VAL A 1 168 ? -45.565 17.701 3.491 1.00 14.67 411 VAL A O 1
ATOM 1215 N N . THR A 1 169 ? -45.283 15.527 2.967 1.00 16.01 412 THR A N 1
ATOM 1216 C CA . THR A 1 169 ? -46.212 15.499 1.839 1.00 16.78 412 THR A CA 1
ATOM 1217 C C . THR A 1 169 ? -47.336 14.472 2.047 1.00 17.52 412 THR A C 1
ATOM 1218 O O . THR A 1 169 ? -47.136 13.448 2.704 1.00 17.80 412 THR A O 1
ATOM 1222 N N . LYS A 1 170 ? -48.506 14.801 1.503 1.00 17.30 413 LYS A N 1
ATOM 1223 C CA . LYS A 1 170 ? -49.702 13.950 1.489 1.00 17.59 413 LYS A CA 1
ATOM 1224 C C . LYS A 1 170 ? -50.479 14.256 0.215 1.00 18.34 413 LYS A C 1
ATOM 1225 O O . LYS A 1 170 ? -50.266 15.290 -0.449 1.00 19.91 413 LYS A O 1
ATOM 1231 N N . SER A 1 171 ? -51.399 13.363 -0.137 1.00 17.54 414 SER A N 1
ATOM 1232 C CA . SER A 1 171 ? -52.323 13.623 -1.251 1.00 18.27 414 SER A CA 1
ATOM 1233 C C . SER A 1 171 ? -53.511 14.456 -0.790 1.00 19.06 414 SER A C 1
ATOM 1234 O O . SER A 1 171 ? -53.866 15.436 -1.447 1.00 20.15 414 SER A O 1
ATOM 1237 N N . MET A 1 172 ? -54.154 14.045 0.305 1.00 19.81 415 MET A N 1
ATOM 1238 C CA . MET A 1 172 ? -55.314 14.765 0.834 1.00 20.12 415 MET A CA 1
ATOM 1239 C C . MET A 1 172 ? -55.064 15.187 2.269 1.00 20.41 415 MET A C 1
ATOM 1240 O O . MET A 1 172 ? -55.007 14.352 3.195 1.00 21.82 415 MET A O 1
ATOM 1245 N N . ASP A 1 173 ? -54.952 16.494 2.466 1.00 19.97 416 ASP A N 1
ATOM 1246 C CA . ASP A 1 173 ? -54.761 17.043 3.810 1.00 19.98 416 ASP A CA 1
ATOM 1247 C C . ASP A 1 173 ? -56.052 16.892 4.636 1.00 18.74 416 ASP A C 1
ATOM 1248 O O . ASP A 1 173 ? -57.151 16.998 4.114 1.00 19.20 416 ASP A O 1
ATOM 1253 N N . PHE A 1 174 ? -55.887 16.700 5.949 1.00 17.43 417 PHE A N 1
ATOM 1254 C CA . PHE A 1 174 ? -56.962 16.793 6.897 1.00 17.99 417 PHE A CA 1
ATOM 1255 C C . PHE A 1 174 ? -56.903 18.253 7.423 1.00 17.29 417 PHE A C 1
ATOM 1256 O O . PHE A 1 174 ? -56.154 19.087 6.867 1.00 17.34 417 PHE A O 1
ATOM 1271 N N . TRP A 1 175 ? -57.725 18.603 8.389 1.00 17.92 418 TRP A N 1
ATOM 1272 C CA . TRP A 1 175 ? -57.695 19.958 8.962 1.00 17.98 418 TRP A CA 1
ATOM 1273 C C . TRP A 1 175 ? -56.788 19.936 10.175 1.00 18.76 418 TRP A C 1
ATOM 1274 O O . TRP A 1 175 ? -56.901 19.061 11.051 1.00 19.59 418 TRP A O 1
ATOM 1285 N N . GLY A 1 176 ? -55.860 20.874 10.217 1.00 18.11 419 GLY A N 1
ATOM 1286 C CA . GLY A 1 176 ? -55.009 21.007 11.353 1.00 17.61 419 GLY A CA 1
ATOM 1287 C C . GLY A 1 176 ? -53.614 20.574 11.073 1.00 16.84 419 GLY A C 1
ATOM 1288 O O . GLY A 1 176 ? -53.091 20.741 9.964 1.00 17.87 419 GLY A O 1
ATOM 1289 N N . VAL A 1 177 ? -52.963 20.099 12.100 1.00 15.07 420 VAL A N 1
ATOM 1290 C CA . VAL A 1 177 ? -51.532 19.848 12.023 1.00 15.51 420 VAL A CA 1
ATOM 1291 C C . VAL A 1 177 ? -51.131 18.441 12.376 1.00 14.84 420 VAL A C 1
ATOM 1292 O O . VAL A 1 177 ? -50.148 17.928 11.830 1.00 14.99 420 VAL A O 1
ATOM 1296 N N . ILE A 1 178 ? -51.868 17.811 13.290 1.00 14.88 421 ILE A N 1
ATOM 1297 C CA . ILE A 1 178 ? -51.506 16.471 13.769 1.00 15.76 421 ILE A CA 1
ATOM 1298 C C . ILE A 1 178 ? -52.554 15.457 13.340 1.00 16.23 421 ILE A C 1
ATOM 1299 O O . ILE A 1 178 ? -53.758 15.713 13.392 1.00 16.44 421 ILE A O 1
ATOM 1304 N N . ASP A 1 179 ? -52.088 14.282 12.942 1.00 15.60 422 ASP A N 1
ATOM 1305 C CA . ASP A 1 179 ? -52.972 13.245 12.450 1.00 14.91 422 ASP A CA 1
ATOM 1306 C C . ASP A 1 179 ? -53.272 12.239 13.557 1.00 14.30 422 ASP A C 1
ATOM 1307 O O . ASP A 1 179 ? -52.415 11.412 13.891 1.00 14.05 422 ASP A O 1
ATOM 1312 N N . LEU A 1 180 ? -54.484 12.286 14.104 1.00 13.84 423 LEU A N 1
ATOM 1313 C CA . LEU A 1 180 ? -54.912 11.332 15.117 1.00 13.87 423 LEU A CA 1
ATOM 1314 C C . LEU A 1 180 ? -55.462 10.028 14.513 1.00 12.91 423 LEU A C 1
ATOM 1315 O O . LEU A 1 180 ? -55.832 9.121 15.232 1.00 13.49 423 LEU A O 1
ATOM 1320 N N . LYS A 1 181 ? -55.536 9.929 13.185 1.00 11.83 424 LYS A N 1
ATOM 1321 C CA . LYS A 1 181 ? -55.784 8.653 12.501 1.00 12.33 424 LYS A CA 1
ATOM 1322 C C . LYS A 1 181 ? -57.113 8.012 12.883 1.00 13.24 424 LYS A C 1
ATOM 1323 O O . LYS A 1 181 ? -57.210 6.812 13.108 1.00 14.63 424 LYS A O 1
ATOM 1329 N N . SER A 1 182 ? -58.169 8.794 12.877 1.00 12.12 425 SER A N 1
ATOM 1330 C CA . SER A 1 182 ? -59.463 8.262 13.251 1.00 12.23 425 SER A CA 1
ATOM 1331 C C . SER A 1 182 ? -59.947 7.227 12.255 1.00 12.69 425 SER A C 1
ATOM 1332 O O . SER A 1 182 ? -59.759 7.373 11.034 1.00 13.41 425 SER A O 1
ATOM 1335 N N . SER A 1 183 ? -60.631 6.203 12.772 1.00 12.41 426 SER A N 1
ATOM 1336 C CA . SER A 1 183 ? -61.463 5.325 11.957 1.00 12.83 426 SER A CA 1
ATOM 1337 C C . SER A 1 183 ? -62.891 5.849 11.974 1.00 13.43 426 SER A C 1
ATOM 1338 O O . SER A 1 183 ? -63.228 6.749 12.750 1.00 14.34 426 SER A O 1
ATOM 1341 N N . PHE A 1 184 ? -63.746 5.280 11.138 1.00 12.71 427 PHE A N 1
ATOM 1342 C CA . PHE A 1 184 ? -65.096 5.775 10.974 1.00 12.80 427 PHE A CA 1
ATOM 1343 C C . PHE A 1 184 ? -66.047 4.623 10.721 1.00 12.40 427 PHE A C 1
ATOM 1344 O O . PHE A 1 184 ? -65.735 3.743 9.927 1.00 12.80 427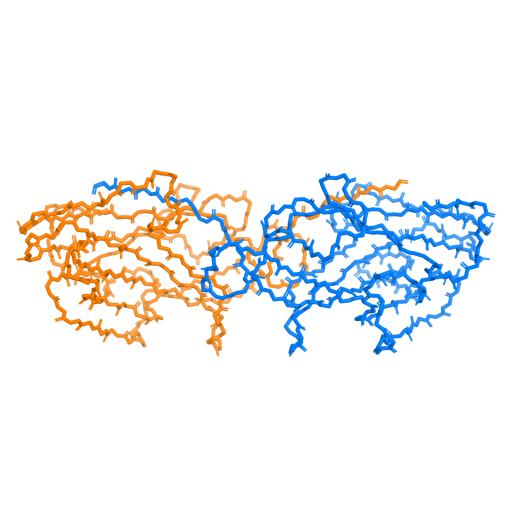 PHE A O 1
ATOM 1352 N N . THR A 1 185 ? -67.208 4.654 11.340 1.00 13.19 428 THR A N 1
ATOM 1353 C CA . THR A 1 185 ? -68.292 3.736 11.007 1.00 14.16 428 THR A CA 1
ATOM 1354 C C . THR A 1 185 ? -69.619 4.438 11.177 1.00 14.54 428 THR A C 1
ATOM 1355 O O . THR A 1 185 ? -69.725 5.407 11.911 1.00 12.83 428 THR A O 1
ATOM 1362 N N . SER A 1 186 ? -70.652 3.935 10.516 1.00 15.71 429 SER A N 1
ATOM 1363 C CA . SER A 1 186 ? -71.992 4.511 10.676 1.00 18.14 429 SER A CA 1
ATOM 1364 C C . SER A 1 186 ? -73.018 3.434 10.959 1.00 19.08 429 SER A C 1
ATOM 1365 O O . SER A 1 186 ? -72.845 2.287 10.526 1.00 19.31 429 SER A O 1
ATOM 1368 N N . TYR A 1 187 ? -74.098 3.822 11.642 1.00 21.01 430 TYR A N 1
ATOM 1369 C CA A TYR A 1 187 ? -75.116 2.938 12.125 0.65 20.51 430 TYR A CA 1
ATOM 1370 C CA B TYR A 1 187 ? -75.166 2.835 11.991 0.35 20.67 430 TYR A CA 1
ATOM 1371 C C A TYR A 1 187 ? -76.465 3.472 11.682 0.65 20.52 430 TYR A C 1
ATOM 1372 C C B TYR A 1 187 ? -76.605 3.332 12.225 0.35 20.80 430 TYR A C 1
ATOM 1373 O O A TYR A 1 187 ? -76.703 4.688 11.724 0.65 17.30 430 TYR A O 1
ATOM 1374 O O B TYR A 1 187 ? -76.865 4.471 12.602 0.35 19.65 430 TYR A O 1
ATOM 1391 N N . MET B 1 21 ? -77.274 5.961 22.781 1.00 26.97 264 MET B N 1
ATOM 1392 C CA . MET B 1 21 ? -78.265 6.843 22.094 1.00 26.64 264 MET B CA 1
ATOM 1393 C C . MET B 1 21 ? -79.324 6.034 21.353 1.00 27.40 264 MET B C 1
ATOM 1394 O O . MET B 1 21 ? -79.028 4.965 20.818 1.00 28.29 264 MET B O 1
ATOM 1399 N N . SER B 1 22 ? -80.557 6.543 21.340 1.00 27.99 265 SER B N 1
ATOM 1400 C CA . SER B 1 22 ? -81.690 5.836 20.732 1.00 28.50 265 SER B CA 1
ATOM 1401 C C . SER B 1 22 ? -82.055 6.404 19.360 1.00 28.46 265 SER B C 1
ATOM 1402 O O . SER B 1 22 ? -82.333 7.603 19.228 1.00 28.75 265 SER B O 1
ATOM 1405 N N . LEU B 1 23 ? -82.107 5.537 18.349 1.00 28.39 266 LEU B N 1
ATOM 1406 C CA . LEU B 1 23 ? -82.453 5.972 16.990 1.00 28.76 266 LEU B CA 1
ATOM 1407 C C . LEU B 1 23 ? -83.915 6.372 16.862 1.00 28.66 266 LEU B C 1
ATOM 1408 O O . LEU B 1 23 ? -84.282 7.064 15.912 1.00 29.90 266 LEU B O 1
ATOM 1413 N N . ASP B 1 24 ? -84.759 5.937 17.799 1.00 28.39 267 ASP B N 1
ATOM 1414 C CA . ASP B 1 24 ? -86.186 6.248 17.728 1.00 28.04 267 ASP B CA 1
ATOM 1415 C C . ASP B 1 24 ? -86.574 7.568 18.413 1.00 27.36 267 ASP B C 1
ATOM 1416 O O . ASP B 1 24 ? -87.757 7.917 18.449 1.00 27.56 267 ASP B O 1
ATOM 1421 N N . GLU B 1 25 ? -85.584 8.302 18.925 1.00 26.56 268 GLU B N 1
ATOM 1422 C CA . GLU B 1 25 ? -85.828 9.594 19.570 1.00 26.04 268 GLU B CA 1
ATOM 1423 C C . GLU B 1 25 ? -85.192 10.689 18.719 1.00 24.57 268 GLU B C 1
ATOM 1424 O O . GLU B 1 25 ? -84.042 10.543 18.276 1.00 24.51 268 GLU B O 1
ATOM 1430 N N . ILE B 1 26 ? -85.943 11.762 18.464 1.00 23.36 269 ILE B N 1
ATOM 1431 C CA . ILE B 1 26 ? -85.442 12.860 17.621 1.00 22.07 269 ILE B CA 1
ATOM 1432 C C . ILE B 1 26 ? -85.355 14.206 18.342 1.00 20.96 269 ILE B C 1
ATOM 1433 O O . ILE B 1 26 ? -85.064 15.218 17.720 1.00 21.09 269 ILE B O 1
ATOM 1438 N N . GLU B 1 27 ? -85.553 14.213 19.652 1.00 19.75 270 GLU B N 1
ATOM 1439 C CA . GLU B 1 27 ? -85.373 15.417 20.457 1.00 19.06 270 GLU B CA 1
ATOM 1440 C C . GLU B 1 27 ? -83.897 15.821 20.471 1.00 17.55 270 GLU B C 1
ATOM 1441 O O . GLU B 1 27 ? -82.999 14.968 20.573 1.00 17.68 270 GLU B O 1
ATOM 1447 N N . ASP B 1 28 ? -83.669 17.127 20.392 1.00 16.49 271 ASP B N 1
ATOM 1448 C CA . ASP B 1 28 ? -82.321 17.685 20.448 1.00 16.19 271 ASP B CA 1
ATOM 1449 C C . ASP B 1 28 ? -81.870 17.781 21.904 1.00 16.01 271 ASP B C 1
ATOM 1450 O O . ASP B 1 28 ? -82.072 18.769 22.588 1.00 17.11 271 ASP B O 1
ATOM 1455 N N . VAL B 1 29 ? -81.250 16.712 22.367 1.00 14.89 272 VAL B N 1
ATOM 1456 C CA . VAL B 1 29 ? -80.806 16.595 23.762 1.00 14.66 272 VAL B CA 1
ATOM 1457 C C . VAL B 1 29 ? -79.294 16.758 23.921 1.00 14.27 272 VAL B C 1
ATOM 1458 O O . VAL B 1 29 ? -78.736 16.565 24.987 1.00 14.46 272 VAL B O 1
ATOM 1462 N N . TYR B 1 30 ? -78.643 17.181 22.857 1.00 13.81 273 TYR B N 1
ATOM 1463 C CA . TYR B 1 30 ? -77.189 17.360 22.821 1.00 14.12 273 TYR B CA 1
ATOM 1464 C C . TYR B 1 30 ? -76.732 18.220 23.998 1.00 13.44 273 TYR B C 1
ATOM 1465 O O . TYR B 1 30 ? -75.735 17.908 24.660 1.00 14.06 273 TYR B O 1
ATOM 1474 N N . HIS B 1 31 ? -77.459 19.298 24.269 1.00 13.91 274 HIS B N 1
ATOM 1475 C CA . HIS B 1 31 ? -77.065 20.265 25.304 1.00 14.27 274 HIS B CA 1
ATOM 1476 C C . HIS B 1 31 ? -77.102 19.685 26.704 1.00 14.69 274 HIS B C 1
ATOM 1477 O O . HIS B 1 31 ? -76.616 20.327 27.632 1.00 15.46 274 HIS B O 1
ATOM 1484 N N . THR B 1 32 ? -77.716 18.514 26.890 1.00 14.57 275 THR B N 1
ATOM 1485 C CA . THR B 1 32 ? -77.859 17.891 28.218 1.00 14.24 275 THR B CA 1
ATOM 1486 C C . THR B 1 32 ? -76.689 16.998 28.612 1.00 15.09 275 THR B C 1
ATOM 1487 O O . THR B 1 32 ? -76.630 16.557 29.750 1.00 15.23 275 THR B O 1
ATOM 1491 N N . ARG B 1 33 ? -75.745 16.757 27.708 1.00 14.86 276 ARG B N 1
ATOM 1492 C CA . ARG B 1 33 ? -74.760 15.709 27.929 1.00 14.11 276 ARG B CA 1
ATOM 1493 C C . ARG B 1 33 ? -73.521 16.211 28.652 1.00 14.32 276 ARG B C 1
ATOM 1494 O O . ARG B 1 33 ? -73.181 17.401 28.604 1.00 14.77 276 ARG B O 1
ATOM 1502 N N . PRO B 1 34 ? -72.807 15.297 29.324 1.00 14.32 277 PRO B N 1
ATOM 1503 C CA . PRO B 1 34 ? -71.566 15.682 29.980 1.00 14.38 277 PRO B CA 1
ATOM 1504 C C . PRO B 1 34 ? -70.565 16.290 28.998 1.00 14.55 277 PRO B C 1
ATOM 1505 O O . PRO B 1 34 ? -70.356 15.775 27.895 1.00 14.84 277 PRO B O 1
ATOM 1509 N N . GLY B 1 35 ? -69.953 17.389 29.401 1.00 14.45 278 GLY B N 1
ATOM 1510 C CA . GLY B 1 35 ? -68.963 18.081 28.591 1.00 14.66 278 GLY B CA 1
ATOM 1511 C C . GLY B 1 35 ? -69.534 19.122 27.655 1.00 14.35 278 GLY B C 1
ATOM 1512 O O . GLY B 1 35 ? -68.770 19.841 27.027 1.00 14.67 278 GLY B O 1
ATOM 1513 N N . TYR B 1 36 ? -70.855 19.218 27.532 1.00 14.51 279 TYR B N 1
ATOM 1514 C CA . TYR B 1 36 ? -71.428 20.209 26.664 1.00 14.56 279 TYR B CA 1
ATOM 1515 C C . TYR B 1 36 ? -71.025 21.601 27.080 1.00 15.48 279 TYR B C 1
ATOM 1516 O O . TYR B 1 36 ? -71.040 21.923 28.267 1.00 15.87 279 TYR B O 1
ATOM 1525 N N . ARG B 1 37 ? -70.727 22.437 26.097 1.00 15.41 280 ARG B N 1
ATOM 1526 C CA . ARG B 1 37 ? -70.369 23.833 26.310 1.00 15.53 280 ARG B CA 1
ATOM 1527 C C . ARG B 1 37 ? -71.470 24.767 25.854 1.00 15.34 280 ARG B C 1
ATOM 1528 O O . ARG B 1 37 ? -71.751 24.860 24.663 1.00 16.30 280 ARG B O 1
ATOM 1536 N N . PRO B 1 38 ? -72.096 25.497 26.792 1.00 16.53 281 PRO B N 1
ATOM 1537 C CA . PRO B 1 38 ? -73.038 26.535 26.370 1.00 16.76 281 PRO B CA 1
ATOM 1538 C C . PRO B 1 38 ? -72.405 27.594 25.466 1.00 16.21 281 PRO B C 1
ATOM 1539 O O . PRO B 1 38 ? -73.127 28.307 24.753 1.00 17.39 281 PRO B O 1
ATOM 1543 N N . GLU B 1 39 ? -71.085 27.693 25.471 1.00 15.89 282 GLU B N 1
ATOM 1544 C CA . GLU B 1 39 ? -70.333 28.572 24.590 1.00 16.26 282 GLU B CA 1
ATOM 1545 C C . GLU B 1 39 ? -70.241 28.081 23.139 1.00 15.53 282 GLU B C 1
ATOM 1546 O O . GLU B 1 39 ? -69.607 28.708 22.310 1.00 16.83 282 GLU B O 1
ATOM 1552 N N . GLU B 1 40 ? -70.852 26.947 22.821 1.00 15.65 283 GLU B N 1
ATOM 1553 C CA . GLU B 1 40 ? -70.911 26.470 21.447 1.00 15.47 283 GLU B CA 1
ATOM 1554 C C . GLU B 1 40 ? -71.317 27.571 20.471 1.00 14.73 283 GLU B C 1
ATOM 1555 O O . GLU B 1 40 ? -72.135 28.432 20.809 1.00 14.45 283 GLU B O 1
ATOM 1566 N N . TYR B 1 41 ? -70.757 27.510 19.268 1.00 13.84 284 TYR B N 1
ATOM 1567 C CA . TYR B 1 41 ? -71.252 28.300 18.153 1.00 14.14 284 TYR B CA 1
ATOM 1568 C C . TYR B 1 41 ? -71.872 27.313 17.159 1.00 14.25 284 TYR B C 1
ATOM 1569 O O . TYR B 1 41 ? -71.163 26.581 16.459 1.00 15.39 284 TYR B O 1
ATOM 1578 N N . ARG B 1 42 ? -73.187 27.255 17.152 1.00 13.69 285 ARG B N 1
ATOM 1579 C CA . ARG B 1 42 ? -73.903 26.376 16.234 1.00 13.63 285 ARG B CA 1
ATOM 1580 C C . ARG B 1 42 ? -74.375 27.191 15.032 1.00 13.95 285 ARG B C 1
ATOM 1581 O O . ARG B 1 42 ? -74.906 28.302 15.190 1.00 13.97 285 ARG B O 1
ATOM 1589 N N . TRP B 1 43 ? -74.235 26.598 13.848 1.00 13.45 286 TRP B N 1
ATOM 1590 C CA . TRP B 1 43 ? -74.682 27.208 12.618 1.00 13.81 286 TRP B CA 1
ATOM 1591 C C . TRP B 1 43 ? -74.943 26.108 11.621 1.00 13.30 286 TRP B C 1
ATOM 1592 O O . TRP B 1 43 ? -74.640 24.943 11.871 1.00 14.65 286 TRP B O 1
ATOM 1603 N N . GLY B 1 44 ? -75.498 26.473 10.475 1.00 14.12 287 GLY B N 1
ATOM 1604 C CA . GLY B 1 44 ? -75.783 25.511 9.423 1.00 14.17 287 GLY B CA 1
ATOM 1605 C C . GLY B 1 44 ? -76.966 25.925 8.598 1.00 13.28 287 GLY B C 1
ATOM 1606 O O . GLY B 1 44 ? -77.782 26.758 8.992 1.00 13.98 287 GLY B O 1
ATOM 1607 N N . GLN B 1 45 ? -77.091 25.346 7.419 1.00 13.12 288 GLN B N 1
ATOM 1608 C CA . GLN B 1 45 ? -78.132 25.737 6.485 1.00 13.70 288 GLN B CA 1
ATOM 1609 C C . GLN B 1 45 ? -79.443 25.011 6.700 1.00 13.64 288 GLN B C 1
ATOM 1610 O O . GLN B 1 45 ? -80.447 25.400 6.101 1.00 15.09 288 GLN B O 1
ATOM 1616 N N . GLY B 1 46 ? -79.485 24.020 7.577 1.00 13.79 289 GLY B N 1
ATOM 1617 C CA . GLY B 1 46 ? -80.692 23.268 7.906 1.00 14.93 289 GLY B CA 1
ATOM 1618 C C . GLY B 1 46 ? -80.903 22.082 6.998 1.00 14.36 289 GLY B C 1
ATOM 1619 O O . GLY B 1 46 ? -80.142 21.864 6.054 1.00 17.21 289 GLY B O 1
ATOM 1620 N N . GLY B 1 47 ? -81.912 21.271 7.271 1.00 14.86 290 GLY B N 1
ATOM 1621 C CA . GLY B 1 47 ? -82.216 20.080 6.495 1.00 14.99 290 GLY B CA 1
ATOM 1622 C C . GLY B 1 47 ? -81.764 18.816 7.182 1.00 14.32 290 GLY B C 1
ATOM 1623 O O . GLY B 1 47 ? -82.133 17.711 6.773 1.00 14.09 290 GLY B O 1
ATOM 1624 N N . ALA B 1 48 ? -80.958 18.987 8.238 1.00 15.36 291 ALA B N 1
ATOM 1625 C CA . ALA B 1 48 ? -80.561 17.891 9.128 1.00 16.47 291 ALA B CA 1
ATOM 1626 C C . ALA B 1 48 ? -80.141 18.534 10.435 1.00 16.13 291 ALA B C 1
ATOM 1627 O O . ALA B 1 48 ? -79.790 19.705 10.452 1.00 17.16 291 ALA B O 1
ATOM 1629 N N . LYS B 1 49 ? -80.214 17.785 11.533 1.00 15.69 292 LYS B N 1
ATOM 1630 C CA . LYS B 1 49 ? -79.866 18.306 12.849 1.00 14.79 292 LYS B CA 1
ATOM 1631 C C . LYS B 1 49 ? -79.076 17.261 13.610 1.00 13.34 292 LYS B C 1
ATOM 1632 O O . LYS B 1 49 ? -79.482 16.106 13.704 1.00 13.77 292 LYS B O 1
ATOM 1638 N N . ILE B 1 50 ? -77.941 17.687 14.169 1.00 13.78 293 ILE B N 1
ATOM 1639 C CA . ILE B 1 50 ? -77.168 16.865 15.098 1.00 13.93 293 ILE B CA 1
ATOM 1640 C C . ILE B 1 50 ? -77.859 17.017 16.462 1.00 14.30 293 ILE B C 1
ATOM 1641 O O . ILE B 1 50 ? -77.867 18.113 17.037 1.00 15.47 293 ILE B O 1
ATOM 1646 N N . ILE B 1 51 ? -78.524 15.955 16.912 1.00 13.70 294 ILE B N 1
ATOM 1647 C CA . ILE B 1 51 ? -79.428 16.027 18.039 1.00 14.12 294 ILE B CA 1
ATOM 1648 C C . ILE B 1 51 ? -78.899 15.371 19.305 1.00 14.09 294 ILE B C 1
ATOM 1649 O O . ILE B 1 51 ? -79.511 15.513 20.367 1.00 13.99 294 ILE B O 1
ATOM 1654 N N . ASP B 1 52 ? -77.770 14.665 19.224 1.00 13.40 295 ASP B N 1
ATOM 1655 C CA . ASP B 1 52 ? -77.191 14.061 20.411 1.00 13.52 295 ASP B CA 1
ATOM 1656 C C . ASP B 1 52 ? -75.753 13.673 20.121 1.00 13.42 295 ASP B C 1
ATOM 1657 O O . ASP B 1 52 ? -75.352 13.598 18.972 1.00 13.80 295 ASP B O 1
ATOM 1662 N N . TYR B 1 53 ? -75.004 13.411 21.184 1.00 13.80 296 TYR B N 1
ATOM 1663 C CA . TYR B 1 53 ? -73.682 12.811 21.053 1.00 13.93 296 TYR B CA 1
ATOM 1664 C C . TYR B 1 53 ? -73.431 11.885 22.214 1.00 13.79 296 TYR B C 1
ATOM 1665 O O . TYR B 1 53 ? -74.105 11.939 23.247 1.00 13.87 296 TYR B O 1
ATOM 1674 N N . HIS B 1 54 ? -72.401 11.064 22.038 1.00 13.64 297 HIS B N 1
ATOM 1675 C CA . HIS B 1 54 ? -71.965 10.143 23.066 1.00 14.01 297 HIS B CA 1
ATOM 1676 C C . HIS B 1 54 ? -70.455 10.004 22.966 1.00 14.06 297 HIS B C 1
ATOM 1677 O O . HIS B 1 54 ? -69.907 9.964 21.863 1.00 14.99 297 HIS B O 1
ATOM 1684 N N . ILE B 1 55 ? -69.762 9.964 24.091 1.00 13.34 298 ILE B N 1
ATOM 1685 C CA . ILE B 1 55 ? -68.327 9.677 24.133 1.00 14.11 298 ILE B CA 1
ATOM 1686 C C . ILE B 1 55 ? -68.138 8.514 25.065 1.00 13.41 298 ILE B C 1
ATOM 1687 O O . ILE B 1 55 ? -68.803 8.469 26.139 1.00 13.73 298 ILE B O 1
ATOM 1692 N N . GLN B 1 56 ? -67.278 7.568 24.717 1.00 12.54 299 GLN B N 1
ATOM 1693 C CA . GLN B 1 56 ? -67.042 6.391 25.564 1.00 12.75 299 GLN B CA 1
ATOM 1694 C C . GLN B 1 56 ? -65.620 5.907 25.407 1.00 12.80 299 GLN B C 1
ATOM 1695 O O . GLN B 1 56 ? -65.028 6.043 24.330 1.00 13.21 299 GLN B O 1
ATOM 1701 N N . SER B 1 57 ? -65.063 5.347 26.465 1.00 13.26 300 SER B N 1
ATOM 1702 C CA . SER B 1 57 ? -63.759 4.729 26.370 1.00 12.97 300 SER B CA 1
ATOM 1703 C C . SER B 1 57 ? -63.610 3.749 27.516 1.00 13.66 300 SER B C 1
ATOM 1704 O O . SER B 1 57 ? -63.985 4.047 28.665 1.00 13.84 300 SER B O 1
ATOM 1707 N N . ALA B 1 58 ? -63.020 2.600 27.240 1.00 13.55 301 ALA B N 1
ATOM 1708 C CA . ALA B 1 58 ? -62.612 1.625 28.254 1.00 13.93 301 ALA B CA 1
ATOM 1709 C C . ALA B 1 58 ? -63.774 1.245 29.187 1.00 14.18 301 ALA B C 1
ATOM 1710 O O . ALA B 1 58 ? -63.597 1.038 30.408 1.00 15.17 301 ALA B O 1
ATOM 1712 N N . GLY B 1 59 ? -64.964 1.107 28.607 1.00 14.43 302 GLY B N 1
ATOM 1713 C CA . GLY B 1 59 ? -66.149 0.682 29.322 1.00 14.61 302 GLY B CA 1
ATOM 1714 C C . GLY B 1 59 ? -66.921 1.760 30.037 1.00 14.89 302 GLY B C 1
ATOM 1715 O O . GLY B 1 59 ? -67.907 1.449 30.703 1.00 15.96 302 GLY B O 1
ATOM 1716 N N . VAL B 1 60 ? -66.527 3.009 29.884 1.00 13.77 303 VAL B N 1
ATOM 1717 C CA . VAL B 1 60 ? -67.158 4.113 30.598 1.00 13.73 303 VAL B CA 1
ATOM 1718 C C . VAL B 1 60 ? -67.860 5.031 29.627 1.00 14.18 303 VAL B C 1
ATOM 1719 O O . VAL B 1 60 ? -67.273 5.489 28.640 1.00 14.37 303 VAL B O 1
ATOM 1723 N N . ASP B 1 61 ? -69.122 5.292 29.907 1.00 14.21 304 ASP B N 1
ATOM 1724 C CA . ASP B 1 61 ? -69.878 6.314 29.196 1.00 14.82 304 ASP B CA 1
ATOM 1725 C C . ASP B 1 61 ? -69.497 7.686 29.739 1.00 15.25 304 ASP B C 1
ATOM 1726 O O . ASP B 1 61 ? -69.493 7.888 30.963 1.00 16.32 304 ASP B O 1
ATOM 1731 N N . PHE B 1 62 ? -69.155 8.620 28.864 1.00 14.41 305 PHE B N 1
ATOM 1732 C CA . PHE B 1 62 ? -68.762 9.967 29.225 1.00 14.90 305 PHE B CA 1
ATOM 1733 C C . PHE B 1 62 ? -67.668 9.974 30.287 1.00 15.75 305 PHE B C 1
ATOM 1734 O O . PHE B 1 62 ? -67.828 10.545 31.371 1.00 16.41 305 PHE B O 1
ATOM 1742 N N . PRO B 1 63 ? -66.512 9.385 29.994 1.00 15.02 306 PRO B N 1
ATOM 1743 C CA . PRO B 1 63 ? -65.414 9.411 30.958 1.00 15.58 306 PRO B CA 1
ATOM 1744 C C . PRO B 1 63 ? -65.055 10.855 31.250 1.00 15.08 306 PRO B C 1
ATOM 1745 O O . PRO B 1 63 ? -65.043 11.696 30.352 1.00 15.83 306 PRO B O 1
ATOM 1749 N N . PRO B 1 64 ? -64.711 11.156 32.492 1.00 14.20 307 PRO B N 1
ATOM 1750 C CA . PRO B 1 64 ? -64.402 12.548 32.809 1.00 14.44 307 PRO B CA 1
ATOM 1751 C C . PRO B 1 64 ? -63.121 13.045 32.188 1.00 14.45 307 PRO B C 1
ATOM 1752 O O . PRO B 1 64 ? -62.999 14.244 31.917 1.00 14.99 307 PRO B O 1
ATOM 1756 N N . SER B 1 65 ? -62.164 12.158 31.991 1.00 14.24 308 SER B N 1
ATOM 1757 C CA . SER B 1 65 ? -60.995 12.474 31.201 1.00 15.22 308 SER B CA 1
ATOM 1758 C C . SER B 1 65 ? -60.710 11.405 30.185 1.00 14.18 308 SER B C 1
ATOM 1759 O O . SER B 1 65 ? -61.075 10.231 30.345 1.00 14.87 308 SER B O 1
ATOM 1762 N N . LEU B 1 66 ? -60.042 11.812 29.121 1.00 14.12 309 LEU B N 1
ATOM 1763 C CA . LEU B 1 66 ? -59.603 10.920 28.060 1.00 14.26 309 LEU B CA 1
ATOM 1764 C C . LEU B 1 66 ? -58.096 10.744 28.158 1.00 13.88 309 LEU B C 1
ATOM 1765 O O . LEU B 1 66 ? -57.392 11.582 28.724 1.00 14.25 309 LEU B O 1
ATOM 1770 N N . THR B 1 67 ? -57.580 9.687 27.544 1.00 14.38 310 THR B N 1
ATOM 1771 C CA . THR B 1 67 ? -56.162 9.395 27.596 1.00 14.77 310 THR B CA 1
ATOM 1772 C C . THR B 1 67 ? -55.710 8.657 26.372 1.00 14.98 310 THR B C 1
ATOM 1773 O O . THR B 1 67 ? -56.525 8.194 25.569 1.00 15.83 310 THR B O 1
ATOM 1777 N N . GLY B 1 68 ? -54.413 8.533 26.198 1.00 15.06 311 GLY B N 1
ATOM 1778 C CA . GLY B 1 68 ? -53.891 7.871 25.016 1.00 16.29 311 GLY B CA 1
ATOM 1779 C C . GLY B 1 68 ? -53.763 6.383 25.211 1.00 16.56 311 GLY B C 1
ATOM 1780 O O . GLY B 1 68 ? -54.056 5.855 26.272 1.00 17.91 311 GLY B O 1
ATOM 1781 N N . ASN B 1 69 ? -53.323 5.695 24.156 1.00 17.62 312 ASN B N 1
ATOM 1782 C CA . ASN B 1 69 ? -53.013 4.253 24.198 1.00 18.36 312 ASN B CA 1
ATOM 1783 C C . ASN B 1 69 ? -54.209 3.366 24.435 1.00 18.27 312 ASN B C 1
ATOM 1784 O O . ASN B 1 69 ? -54.077 2.207 24.878 1.00 19.16 312 ASN B O 1
ATOM 1789 N N . GLN B 1 70 ? -55.380 3.908 24.126 1.00 16.69 313 GLN B N 1
ATOM 1790 C CA . GLN B 1 70 ? -56.620 3.161 24.141 1.00 16.90 313 GLN B CA 1
ATOM 1791 C C . GLN B 1 70 ? -57.550 3.915 23.219 1.00 16.12 313 GLN B C 1
ATOM 1792 O O . GLN B 1 70 ? -57.355 5.087 22.951 1.00 16.91 313 GLN B O 1
ATOM 1798 N N . GLN B 1 71 ? -58.569 3.248 22.726 1.00 15.86 314 GLN B N 1
ATOM 1799 C CA . GLN B 1 71 ? -59.504 3.898 21.833 1.00 15.81 314 GLN B CA 1
ATOM 1800 C C . GLN B 1 71 ? -60.527 4.715 22.621 1.00 15.19 314 GLN B C 1
ATOM 1801 O O . GLN B 1 71 ? -60.969 4.302 23.690 1.00 15.41 314 GLN B O 1
ATOM 1807 N N . THR B 1 72 ? -60.921 5.837 22.058 1.00 14.13 315 THR B N 1
ATOM 1808 C CA . THR B 1 72 ? -62.125 6.554 22.467 1.00 13.98 315 THR B CA 1
ATOM 1809 C C . THR B 1 72 ? -63.054 6.632 21.258 1.00 13.66 315 THR B C 1
ATOM 1810 O O . THR B 1 72 ? -62.592 6.863 20.129 1.00 14.38 315 THR B O 1
ATOM 1814 N N . ASP B 1 73 ? -64.335 6.415 21.499 1.00 13.28 316 ASP B N 1
ATOM 1815 C CA . ASP B 1 73 ? -65.359 6.566 20.460 1.00 13.26 316 ASP B CA 1
ATOM 1816 C C . ASP B 1 73 ? -66.119 7.860 20.658 1.00 13.44 316 ASP B C 1
ATOM 1817 O O . ASP B 1 73 ? -66.583 8.152 21.761 1.00 14.07 316 ASP B O 1
ATOM 1822 N N . PHE B 1 74 ? -66.212 8.622 19.567 1.00 13.24 317 PHE B N 1
ATOM 1823 C CA . PHE B 1 74 ? -66.934 9.886 19.507 1.00 13.21 317 PHE B CA 1
ATOM 1824 C C . PHE B 1 74 ? -68.122 9.670 18.575 1.00 14.03 317 PHE B C 1
ATOM 1825 O O . PHE B 1 74 ? -67.931 9.476 17.357 1.00 14.00 317 PHE B O 1
ATOM 1833 N N . LEU B 1 75 ? -69.330 9.665 19.135 1.00 13.64 318 LEU B N 1
ATOM 1834 C CA . LEU B 1 75 ? -70.540 9.346 18.384 1.00 13.71 318 LEU B CA 1
ATOM 1835 C C . LEU B 1 75 ? -71.433 10.566 18.297 1.00 13.56 318 LEU B C 1
ATOM 1836 O O . LEU B 1 75 ? -71.609 11.288 19.271 1.00 13.85 318 LEU B O 1
ATOM 1841 N N . MET B 1 76 ? -72.021 10.772 17.117 1.00 14.17 319 MET B N 1
ATOM 1842 C CA . MET B 1 76 ? -72.992 11.839 16.900 1.00 14.42 319 MET B CA 1
ATOM 1843 C C . MET B 1 76 ? -74.238 11.256 16.274 1.00 14.28 319 MET B C 1
ATOM 1844 O O . MET B 1 76 ? -74.136 10.429 15.366 1.00 14.89 319 MET B O 1
ATOM 1849 N N . LYS B 1 77 ? -75.395 11.727 16.700 1.00 14.53 320 LYS B N 1
ATOM 1850 C CA . LYS B 1 77 ? -76.667 11.292 16.165 1.00 14.06 320 LYS B CA 1
ATOM 1851 C C . LYS B 1 77 ? -77.308 12.423 15.382 1.00 13.57 320 LYS B C 1
ATOM 1852 O O . LYS B 1 77 ? -77.378 13.566 15.862 1.00 14.11 320 LYS B O 1
ATOM 1858 N N . VAL B 1 78 ? -77.790 12.088 14.183 1.00 13.45 321 VAL B N 1
ATOM 1859 C CA . VAL B 1 78 ? -78.352 13.070 13.261 1.00 13.99 321 VAL B CA 1
ATOM 1860 C C . VAL B 1 78 ? -79.713 12.612 12.775 1.00 14.02 321 VAL B C 1
ATOM 1861 O O . VAL B 1 78 ? -79.882 11.459 12.414 1.00 14.77 321 VAL B O 1
ATOM 1865 N N . VAL B 1 79 ? -80.647 13.555 12.709 1.00 13.78 322 VAL B N 1
ATOM 1866 C CA . VAL B 1 79 ? -81.912 13.314 12.039 1.00 14.06 322 VAL B CA 1
ATOM 1867 C C . VAL B 1 79 ? -81.914 14.108 10.736 1.00 14.46 322 VAL B C 1
ATOM 1868 O O . VAL B 1 79 ? -81.550 15.295 10.720 1.00 15.11 322 VAL B O 1
ATOM 1872 N N . PHE B 1 80 ? -82.309 13.447 9.649 1.00 14.90 323 PHE B N 1
ATOM 1873 C CA . PHE B 1 80 ? -82.335 14.045 8.314 1.00 14.88 323 PHE B CA 1
ATOM 1874 C C . PHE B 1 80 ? -83.753 14.355 7.902 1.00 15.62 323 PHE B C 1
ATOM 1875 O O . PHE B 1 80 ? -84.641 13.525 8.062 1.00 16.03 323 PHE B O 1
ATOM 1883 N N . GLU B 1 81 ? -83.967 15.555 7.379 1.00 16.04 324 GLU B N 1
ATOM 1884 C CA . GLU B 1 81 ? -85.308 16.012 7.026 1.00 16.87 324 GLU B CA 1
ATOM 1885 C C . GLU B 1 81 ? -85.644 15.855 5.530 1.00 16.44 324 GLU B C 1
ATOM 1886 O O . GLU B 1 81 ? -86.790 16.062 5.131 1.00 17.28 324 GLU B O 1
ATOM 1897 N N . TYR B 1 82 ? -84.663 15.460 4.722 1.00 16.22 325 TYR B N 1
ATOM 1898 C CA . TYR B 1 82 ? -84.805 15.231 3.284 1.00 16.44 325 TYR B CA 1
ATOM 1899 C C . TYR B 1 82 ? -84.011 13.993 2.901 1.00 16.68 325 TYR B C 1
ATOM 1900 O O . TYR B 1 82 ? -83.082 13.569 3.617 1.00 16.93 325 TYR B O 1
ATOM 1909 N N . ASP B 1 83 ? -84.338 13.438 1.736 1.00 16.27 326 ASP B N 1
ATOM 1910 C CA . ASP B 1 83 ? -83.447 12.467 1.097 1.00 16.82 326 ASP B CA 1
ATOM 1911 C C . ASP B 1 83 ? -82.155 13.179 0.700 1.00 16.41 326 ASP B C 1
ATOM 1912 O O . ASP B 1 83 ? -82.201 14.281 0.180 1.00 16.95 326 ASP B O 1
ATOM 1917 N N . PHE B 1 84 ? -81.024 12.524 0.899 1.00 15.24 327 PHE B N 1
ATOM 1918 C CA . PHE B 1 84 ? -79.743 12.995 0.358 1.00 15.24 327 PHE B CA 1
ATOM 1919 C C . PHE B 1 84 ? -78.944 11.794 -0.152 1.00 15.50 327 PHE B C 1
ATOM 1920 O O . PHE B 1 84 ? -78.810 10.789 0.553 1.00 16.63 327 PHE B O 1
ATOM 1928 N N . ASP B 1 85 ? -78.357 11.903 -1.342 1.00 14.31 328 ASP B N 1
ATOM 1929 C CA . ASP B 1 85 ? -77.518 10.819 -1.861 1.00 15.34 328 ASP B CA 1
ATOM 1930 C C . ASP B 1 85 ? -76.156 10.704 -1.179 1.00 14.22 328 ASP B C 1
ATOM 1931 O O . ASP B 1 85 ? -75.572 9.625 -1.140 1.00 15.71 328 ASP B O 1
ATOM 1940 N N . CYS B 1 86 ? -75.684 11.798 -0.586 1.00 14.90 329 CYS B N 1
ATOM 1941 C CA . CYS B 1 86 ? -74.377 11.818 0.055 1.00 15.00 329 CYS B CA 1
ATOM 1942 C C . CYS B 1 86 ? -74.434 12.642 1.303 1.00 14.87 329 CYS B C 1
ATOM 1943 O O . CYS B 1 86 ? -74.762 13.814 1.248 1.00 14.84 329 CYS B O 1
ATOM 1948 N N . VAL B 1 87 ? -74.079 12.038 2.427 1.00 14.02 330 VAL B N 1
ATOM 1949 C CA . VAL B 1 87 ? -73.945 12.769 3.688 1.00 14.62 330 VAL B CA 1
ATOM 1950 C C . VAL B 1 87 ? -72.536 12.525 4.232 1.00 14.80 330 VAL B C 1
ATOM 1951 O O . VAL B 1 87 ? -72.014 11.424 4.160 1.00 14.90 330 VAL B O 1
ATOM 1955 N N . VAL B 1 88 ? -71.956 13.579 4.811 1.00 14.48 331 VAL B N 1
ATOM 1956 C CA . VAL B 1 88 ? -70.571 13.539 5.294 1.00 14.35 331 VAL B CA 1
ATOM 1957 C C . VAL B 1 88 ? -70.536 14.161 6.696 1.00 13.87 331 VAL B C 1
ATOM 1958 O O . VAL B 1 88 ? -70.553 15.382 6.837 1.00 13.94 331 VAL B O 1
ATOM 1962 N N . PRO B 1 89 ? -70.491 13.312 7.721 1.00 13.85 332 PRO B N 1
ATOM 1963 C CA . PRO B 1 89 ? -70.211 13.772 9.083 1.00 13.98 332 PRO B CA 1
ATOM 1964 C C . PRO B 1 89 ? -68.752 14.115 9.264 1.00 13.75 332 PRO B C 1
ATOM 1965 O O . PRO B 1 89 ? -67.864 13.520 8.617 1.00 14.08 332 PRO B O 1
ATOM 1969 N N . GLY B 1 90 ? -68.482 15.038 10.196 1.00 13.96 333 GLY B N 1
ATOM 1970 C CA . GLY B 1 90 ? -67.114 15.407 10.507 1.00 14.03 333 GLY B CA 1
ATOM 1971 C C . GLY B 1 90 ? -66.895 15.744 11.955 1.00 12.68 333 GLY B C 1
ATOM 1972 O O . GLY B 1 90 ? -67.849 15.998 12.703 1.00 13.05 333 GLY B O 1
ATOM 1973 N N . ILE B 1 91 ? -65.610 15.761 12.312 1.00 13.29 334 ILE B N 1
ATOM 1974 C CA . ILE B 1 91 ? -65.177 16.047 13.671 1.00 14.28 334 ILE B CA 1
ATOM 1975 C C . ILE B 1 91 ? -63.996 16.994 13.597 1.00 14.40 334 ILE B C 1
ATOM 1976 O O . ILE B 1 91 ? -63.210 16.953 12.645 1.00 14.91 334 ILE B O 1
ATOM 1985 N N . LEU B 1 92 ? -63.867 17.856 14.599 1.00 14.98 335 LEU B N 1
ATOM 1986 C CA . LEU B 1 92 ? -62.725 18.757 14.707 1.00 14.86 335 LEU B CA 1
ATOM 1987 C C . LEU B 1 92 ? -62.315 18.847 16.179 1.00 14.40 335 LEU B C 1
ATOM 1988 O O . LEU B 1 92 ? -63.166 19.017 17.064 1.00 14.93 335 LEU B O 1
ATOM 1997 N N . ILE B 1 93 ? -61.008 18.823 16.428 1.00 15.07 336 ILE B N 1
ATOM 1998 C CA . ILE B 1 93 ? -60.420 19.045 17.756 1.00 15.01 336 ILE B CA 1
ATOM 1999 C C . ILE B 1 93 ? -59.463 20.244 17.656 1.00 14.83 336 ILE B C 1
ATOM 2000 O O . ILE B 1 93 ? -58.583 20.309 16.780 1.00 15.12 336 ILE B O 1
ATOM 2005 N N . LYS B 1 94 ? -59.659 21.179 18.569 1.00 15.40 337 LYS B N 1
ATOM 2006 C CA . LYS B 1 94 ? -58.843 22.371 18.676 1.00 16.26 337 LYS B CA 1
ATOM 2007 C C . LYS B 1 94 ? -58.227 22.461 20.072 1.00 16.73 337 LYS B C 1
ATOM 2008 O O . LYS B 1 94 ? -58.768 21.906 21.044 1.00 16.09 337 LYS B O 1
ATOM 2019 N N . THR B 1 95 ? -57.161 23.251 20.202 1.00 17.67 338 THR B N 1
ATOM 2020 C CA . THR B 1 95 ? -56.686 23.638 21.528 1.00 19.53 338 THR B CA 1
ATOM 2021 C C . THR B 1 95 ? -57.688 24.588 22.146 1.00 21.11 338 THR B C 1
ATOM 2022 O O . THR B 1 95 ? -58.490 25.208 21.451 1.00 19.96 338 THR B O 1
ATOM 2026 N N . LEU B 1 96 ? -57.609 24.732 23.463 1.00 23.49 339 LEU B N 1
ATOM 2027 C CA . LEU B 1 96 ? -58.521 25.600 24.186 1.00 24.48 339 LEU B CA 1
ATOM 2028 C C . LEU B 1 96 ?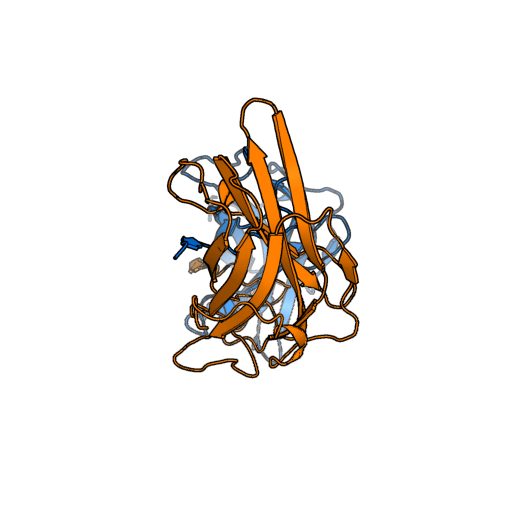 -58.445 27.032 23.645 1.00 24.52 339 LEU B C 1
ATOM 2029 O O . LEU B 1 96 ? -59.458 27.722 23.591 1.00 26.32 339 LEU B O 1
ATOM 2038 N N . ASP B 1 97 ? -57.249 27.465 23.235 1.00 25.64 340 ASP B N 1
ATOM 2039 C CA . ASP B 1 97 ? -57.049 28.795 22.659 1.00 26.58 340 ASP B CA 1
ATOM 2040 C C . ASP B 1 97 ? -57.310 28.882 21.149 1.00 26.49 340 ASP B C 1
ATOM 2041 O O . ASP B 1 97 ? -57.010 29.896 20.536 1.00 27.05 340 ASP B O 1
ATOM 2046 N N . GLY B 1 98 ? -57.831 27.821 20.545 1.00 25.99 341 GLY B N 1
ATOM 2047 C CA . GLY B 1 98 ? -58.393 27.904 19.202 1.00 25.49 341 GLY B CA 1
ATOM 2048 C C . GLY B 1 98 ? -57.542 27.390 18.054 1.00 25.13 341 GLY B C 1
ATOM 2049 O O . GLY B 1 98 ? -57.930 27.538 16.892 1.00 25.91 341 GLY B O 1
ATOM 2050 N N . LEU B 1 99 ? -56.388 26.789 18.352 1.00 23.23 342 LEU B N 1
ATOM 2051 C CA . LEU B 1 99 ? -55.516 26.255 17.307 1.00 22.80 342 LEU B CA 1
ATOM 2052 C C . LEU B 1 99 ? -56.119 24.977 16.753 1.00 21.34 342 LEU B C 1
ATOM 2053 O O . LEU B 1 99 ? -56.467 24.095 17.523 1.00 21.58 342 LEU B O 1
ATOM 2058 N N . PHE B 1 100 ? -56.240 24.850 15.434 1.00 19.65 343 PHE B N 1
ATOM 2059 C CA . PHE B 1 100 ? -56.802 23.643 14.813 1.00 19.99 343 PHE B CA 1
ATOM 2060 C C . PHE B 1 100 ? -55.764 22.543 14.912 1.00 19.24 343 PHE B C 1
ATOM 2061 O O . PHE B 1 100 ? -54.654 22.652 14.366 1.00 19.70 343 PHE B O 1
ATOM 2076 N N . LEU B 1 101 ? -56.106 21.472 15.607 1.00 15.94 344 LEU B N 1
ATOM 2077 C CA . LEU B 1 101 ? -55.219 20.336 15.758 1.00 15.83 344 LEU B CA 1
ATOM 2078 C C . LEU B 1 101 ? -55.523 19.252 14.765 1.00 15.32 344 LEU B C 1
ATOM 2079 O O . LEU B 1 101 ? -54.633 18.816 14.033 1.00 15.45 344 LEU B O 1
ATOM 2084 N N . TYR B 1 102 ? -56.769 18.793 14.723 1.00 15.71 345 TYR B N 1
ATOM 2085 C CA . TYR B 1 102 ? -57.138 17.650 13.889 1.00 15.69 345 TYR B CA 1
ATOM 2086 C C . TYR B 1 102 ? -58.599 17.683 13.540 1.00 16.22 345 TYR B C 1
ATOM 2087 O O . TYR B 1 102 ? -59.447 17.706 14.428 1.00 17.81 345 TYR B O 1
ATOM 2096 N N . GLY B 1 103 ? -58.879 17.651 12.259 1.00 15.92 346 GLY B N 1
ATOM 2097 C CA . GLY B 1 103 ? -60.244 17.495 11.786 1.00 17.16 346 GLY B CA 1
ATOM 2098 C C . GLY B 1 103 ? -60.286 16.477 10.695 1.00 17.03 346 GLY B C 1
ATOM 2099 O O . GLY B 1 103 ? -59.352 16.381 9.893 1.00 18.82 346 GLY B O 1
ATOM 2100 N N . THR B 1 104 ? -61.344 15.683 10.644 1.00 16.27 347 THR B N 1
ATOM 2101 C CA . THR B 1 104 ? -61.542 14.726 9.606 1.00 15.54 347 THR B CA 1
ATOM 2102 C C . THR B 1 104 ? -63.036 14.546 9.358 1.00 14.81 347 THR B C 1
ATOM 2103 O O . THR B 1 104 ? -63.880 15.151 10.000 1.00 15.58 347 THR B O 1
ATOM 2107 N N . ASN B 1 105 ? -63.356 13.724 8.383 1.00 15.21 348 ASN B N 1
ATOM 2108 C CA . ASN B 1 105 ? -64.726 13.468 8.027 1.00 14.75 348 ASN B CA 1
ATOM 2109 C C . ASN B 1 105 ? -64.847 12.088 7.432 1.00 15.44 348 ASN B C 1
ATOM 2110 O O . ASN B 1 105 ? -63.822 11.405 7.240 1.00 16.21 348 ASN B O 1
ATOM 2115 N N . SER B 1 106 ? -66.060 11.654 7.131 1.00 16.22 349 SER B N 1
ATOM 2116 C CA . SER B 1 106 ? -66.228 10.313 6.602 1.00 16.77 349 SER B CA 1
ATOM 2117 C C . SER B 1 106 ? -65.508 10.081 5.244 1.00 16.55 349 SER B C 1
ATOM 2118 O O . SER B 1 106 ? -65.023 8.983 4.992 1.00 19.04 349 SER B O 1
ATOM 2121 N N . PHE B 1 107 ? -65.421 11.105 4.408 1.00 17.13 350 PHE B N 1
ATOM 2122 C CA . PHE B 1 107 ? -64.744 11.007 3.095 1.00 17.76 350 PHE B CA 1
ATOM 2123 C C . PHE B 1 107 ? -63.258 10.721 3.324 1.00 17.60 350 PHE B C 1
ATOM 2124 O O . PHE B 1 107 ? -62.683 9.906 2.629 1.00 17.99 350 PHE B O 1
ATOM 2132 N N . LEU B 1 108 ? -62.623 11.379 4.293 1.00 17.81 351 LEU B N 1
ATOM 2133 C CA . LEU B 1 108 ? -61.189 11.176 4.585 1.00 18.21 351 LEU B CA 1
ATOM 2134 C C . LEU B 1 108 ? -60.915 9.936 5.405 1.00 18.22 351 LEU B C 1
ATOM 2135 O O . LEU B 1 108 ? -59.884 9.270 5.179 1.00 20.18 351 LEU B O 1
ATOM 2140 N N . ALA B 1 109 ? -61.769 9.621 6.369 1.00 19.71 352 ALA B N 1
ATOM 2141 C CA . ALA B 1 109 ? -61.518 8.588 7.384 1.00 20.26 352 ALA B CA 1
ATOM 2142 C C . ALA B 1 109 ? -62.043 7.191 7.075 1.00 21.53 352 ALA B C 1
ATOM 2143 O O . ALA B 1 109 ? -61.594 6.216 7.694 1.00 22.37 352 ALA B O 1
ATOM 2145 N N . SER B 1 110 ? -62.981 7.080 6.138 1.00 22.79 353 SER B N 1
ATOM 2146 C CA . SER B 1 110 ? -63.559 5.785 5.823 1.00 23.66 353 SER B CA 1
ATOM 2147 C C . SER B 1 110 ? -62.583 4.969 5.017 1.00 24.14 353 SER B C 1
ATOM 2148 O O . SER B 1 110 ? -61.848 5.492 4.177 1.00 23.60 353 SER B O 1
ATOM 2151 N N . GLU B 1 111 ? -62.591 3.662 5.267 1.00 24.52 354 GLU B N 1
ATOM 2152 C CA . GLU B 1 111 ? -61.847 2.722 4.434 1.00 25.58 354 GLU B CA 1
ATOM 2153 C C . GLU B 1 111 ? -62.503 2.607 3.050 1.00 25.44 354 GLU B C 1
ATOM 2154 O O . GLU B 1 111 ? -61.837 2.708 2.012 1.00 27.51 354 GLU B O 1
ATOM 2160 N N . GLY B 1 112 ? -63.817 2.437 3.033 1.00 24.33 355 GLY B N 1
ATOM 2161 C CA . GLY B 1 112 ? -64.580 2.390 1.791 1.00 23.91 355 GLY B CA 1
ATOM 2162 C C . GLY B 1 112 ? -64.850 3.773 1.231 1.00 23.13 355 GLY B C 1
ATOM 2163 O O . GLY B 1 112 ? -64.785 4.786 1.940 1.00 25.23 355 GLY B O 1
ATOM 2164 N N . ARG B 1 113 ? -65.148 3.811 -0.056 1.00 22.70 356 ARG B N 1
ATOM 2165 C CA . ARG B 1 113 ? -65.341 5.061 -0.770 1.00 22.02 356 ARG B CA 1
ATOM 2166 C C . ARG B 1 113 ? -66.806 5.315 -1.135 1.00 22.04 356 ARG B C 1
ATOM 2167 O O . ARG B 1 113 ? -67.104 6.299 -1.802 1.00 23.16 356 ARG B O 1
ATOM 2182 N N . GLU B 1 114 ? -67.718 4.475 -0.660 1.00 21.57 357 GLU B N 1
ATOM 2183 C CA . GLU B 1 114 ? -69.126 4.623 -0.998 1.00 21.49 357 GLU B CA 1
ATOM 2184 C C . GLU B 1 114 ? -69.728 5.827 -0.285 1.00 21.24 357 GLU B C 1
ATOM 2185 O O . GLU B 1 114 ? -69.358 6.117 0.853 1.00 22.15 357 GLU B O 1
ATOM 2191 N N . ASN B 1 115 ? -70.644 6.529 -0.970 1.00 20.34 358 ASN B N 1
ATOM 2192 C CA . ASN B 1 115 ? -71.463 7.563 -0.345 1.00 20.59 358 ASN B CA 1
ATOM 2193 C C . ASN B 1 115 ? -72.358 6.945 0.732 1.00 18.96 358 ASN B C 1
ATOM 2194 O O . ASN B 1 115 ? -72.871 5.836 0.570 1.00 20.42 358 ASN B O 1
ATOM 2199 N N . ILE B 1 116 ? -72.553 7.680 1.820 1.00 18.40 359 ILE B N 1
ATOM 2200 C CA . ILE B 1 116 ? -73.605 7.385 2.792 1.00 17.86 359 ILE B CA 1
ATOM 2201 C C . ILE B 1 116 ? -74.848 8.099 2.308 1.00 17.44 359 ILE B C 1
ATOM 2202 O O . ILE B 1 116 ? -74.840 9.321 2.191 1.00 17.85 359 ILE B O 1
ATOM 2207 N N . SER B 1 117 ? -75.907 7.366 2.000 1.00 17.23 360 SER B N 1
ATOM 2208 C CA . SER B 1 117 ? -77.177 7.952 1.565 1.00 17.17 360 SER B CA 1
ATOM 2209 C C . SER B 1 117 ? -78.210 7.860 2.693 1.00 16.95 360 SER B C 1
ATOM 2210 O O . SER B 1 117 ? -78.164 6.962 3.540 1.00 18.08 360 SER B O 1
ATOM 2215 N N . VAL B 1 118 ? -79.149 8.789 2.695 1.00 16.96 361 VAL B N 1
ATOM 2216 C CA . VAL B 1 118 ? -80.209 8.789 3.689 1.00 16.98 361 VAL B CA 1
ATOM 2217 C C . VAL B 1 118 ? -81.527 9.152 3.038 1.00 16.60 361 VAL B C 1
ATOM 2218 O O . VAL B 1 118 ? -81.572 9.783 1.978 1.00 16.67 361 VAL B O 1
ATOM 2222 N N . SER B 1 119 ? -82.598 8.742 3.707 1.00 17.41 362 SER B N 1
ATOM 2223 C CA . SER B 1 119 ? -83.952 9.105 3.351 1.00 17.55 362 SER B CA 1
ATOM 2224 C C . SER B 1 119 ? -84.530 10.056 4.374 1.00 17.06 362 SER B C 1
ATOM 2225 O O . SER B 1 119 ? -84.150 10.049 5.542 1.00 17.04 362 SER B O 1
ATOM 2228 N N . ARG B 1 120 ? -85.478 10.867 3.920 1.00 16.84 363 ARG B N 1
ATOM 2229 C CA . ARG B 1 120 ? -86.227 11.772 4.772 1.00 17.30 363 ARG B CA 1
ATOM 2230 C C . ARG B 1 120 ? -86.699 11.057 6.021 1.00 16.67 363 ARG B C 1
ATOM 2231 O O . ARG B 1 120 ? -87.311 9.986 5.932 1.00 17.30 363 ARG B O 1
ATOM 2239 N N . GLY B 1 121 ? -86.443 11.654 7.181 1.00 16.19 364 GLY B N 1
ATOM 2240 C CA . GLY B 1 121 ? -86.844 11.088 8.458 1.00 16.71 364 GLY B CA 1
ATOM 2241 C C . GLY B 1 121 ? -85.829 10.157 9.091 1.00 16.62 364 GLY B C 1
ATOM 2242 O O . GLY B 1 121 ? -85.980 9.778 10.246 1.00 17.71 364 GLY B O 1
ATOM 2243 N N . ASP B 1 122 ? -84.800 9.753 8.355 1.00 16.91 365 ASP B N 1
ATOM 2244 C CA . ASP B 1 122 ? -83.830 8.813 8.910 1.00 16.94 365 ASP B CA 1
ATOM 2245 C C . ASP B 1 122 ? -83.052 9.432 10.077 1.00 16.98 365 ASP B C 1
ATOM 2246 O O . ASP B 1 122 ? -82.728 10.611 10.061 1.00 16.83 365 ASP B O 1
ATOM 2251 N N . VAL B 1 123 ? -82.772 8.603 11.070 1.00 16.36 366 VAL B N 1
ATOM 2252 C CA . VAL B 1 123 ? -81.916 8.938 12.203 1.00 16.66 366 VAL B CA 1
ATOM 2253 C C . VAL B 1 123 ? -80.725 8.011 12.124 1.00 16.76 366 VAL B C 1
ATOM 2254 O O . VAL B 1 123 ? -80.889 6.792 12.023 1.00 17.86 366 VAL B O 1
ATOM 2258 N N . ARG B 1 124 ? -79.529 8.586 12.129 1.00 15.51 367 ARG B N 1
ATOM 2259 C CA . ARG B 1 124 ? -78.290 7.822 11.986 1.00 16.01 367 ARG B CA 1
ATOM 2260 C C . ARG B 1 124 ? -77.310 8.202 13.079 1.00 15.62 367 ARG B C 1
ATOM 2261 O O . ARG B 1 124 ? -77.299 9.343 13.520 1.00 16.65 367 ARG B O 1
ATOM 2269 N N . VAL B 1 125 ? -76.464 7.254 13.447 1.00 15.19 368 VAL B N 1
ATOM 2270 C CA . VAL B 1 125 ? -75.356 7.502 14.343 1.00 15.33 368 VAL B CA 1
ATOM 2271 C C . VAL B 1 125 ? -74.047 7.281 13.598 1.00 14.78 368 VAL B C 1
ATOM 2272 O O . VAL B 1 125 ? -73.868 6.280 12.896 1.00 16.16 368 VAL B O 1
ATOM 2276 N N . PHE B 1 126 ? -73.132 8.227 13.744 1.00 14.38 369 PHE B N 1
ATOM 2277 C CA . PHE B 1 126 ? -71.820 8.200 13.113 1.00 14.54 369 PHE B CA 1
ATOM 2278 C C . PHE B 1 126 ? -70.774 8.148 14.204 1.00 14.34 369 PHE B C 1
ATOM 2279 O O . PHE B 1 126 ? -70.861 8.898 15.175 1.00 15.16 369 PHE B O 1
ATOM 2287 N N . LYS B 1 127 ? -69.788 7.280 14.035 1.00 14.80 370 LYS B N 1
ATOM 2288 C CA . LYS B 1 127 ? -68.807 6.999 15.071 1.00 15.11 370 LYS B CA 1
ATOM 2289 C C . LYS B 1 127 ? -67.408 7.200 14.540 1.00 15.08 370 LYS B C 1
ATOM 2290 O O . LYS B 1 127 ? -67.004 6.526 13.573 1.00 16.06 370 LYS B O 1
ATOM 2296 N N . PHE B 1 128 ? -66.663 8.089 15.199 1.00 14.46 371 PHE B N 1
ATOM 2297 C CA . PHE B 1 128 ? -65.239 8.285 14.936 1.00 15.03 371 PHE B CA 1
ATOM 2298 C C . PHE B 1 128 ? -64.472 7.681 16.109 1.00 14.33 371 PHE B C 1
ATOM 2299 O O . PHE B 1 128 ? -64.739 8.017 17.258 1.00 15.60 371 PHE B O 1
ATOM 2307 N N . SER B 1 129 ? -63.552 6.775 15.849 1.00 14.36 372 SER B N 1
ATOM 2308 C CA . SER B 1 129 ? -62.788 6.099 16.904 1.00 13.90 372 SER B CA 1
ATOM 2309 C C . SER B 1 129 ? -61.309 6.410 16.731 1.00 14.41 372 SER B C 1
ATOM 2310 O O . SER B 1 129 ? -60.757 6.209 15.645 1.00 14.64 372 SER B O 1
ATOM 2313 N N . LEU B 1 130 ? -60.653 6.834 17.796 1.00 13.92 373 LEU B N 1
ATOM 2314 C CA . LEU B 1 130 ? -59.258 7.193 17.714 1.00 14.76 373 LEU B CA 1
ATOM 2315 C C . LEU B 1 130 ? -58.655 7.152 19.100 1.00 14.92 373 LEU B C 1
ATOM 2316 O O . LEU B 1 130 ? -59.356 7.319 20.096 1.00 14.22 373 LEU B O 1
ATOM 2321 N N . PRO B 1 131 ? -57.333 6.942 19.195 1.00 15.23 374 PRO B N 1
ATOM 2322 C CA . PRO B 1 131 ? -56.653 7.069 20.478 1.00 15.33 374 PRO B CA 1
ATOM 2323 C C . PRO B 1 131 ? -56.284 8.516 20.731 1.00 15.35 374 PRO B C 1
ATOM 2324 O O . PRO B 1 131 ? -55.641 9.168 19.916 1.00 15.72 374 PRO B O 1
ATOM 2328 N N . VAL B 1 132 ? -56.684 9.026 21.878 1.00 14.92 375 VAL B N 1
ATOM 2329 C CA . VAL B 1 132 ? -56.502 10.427 22.196 1.00 15.00 375 VAL B CA 1
ATOM 2330 C C . VAL B 1 132 ? -55.096 10.637 22.769 1.00 14.65 375 VAL B C 1
ATOM 2331 O O . VAL B 1 132 ? -54.896 10.878 23.980 1.00 15.42 375 VAL B O 1
ATOM 2335 N N . ASP B 1 133 ? -54.116 10.545 21.873 1.00 14.63 376 ASP B N 1
ATOM 2336 C CA . ASP B 1 133 ? -52.692 10.592 22.190 1.00 15.40 376 ASP B CA 1
ATOM 2337 C C . ASP B 1 133 ? -52.183 12.018 22.281 1.00 14.87 376 ASP B C 1
ATOM 2338 O O . ASP B 1 133 ? -51.132 12.363 21.773 1.00 17.39 376 ASP B O 1
ATOM 2343 N N . LEU B 1 134 ? -52.947 12.864 22.940 1.00 14.12 377 LEU B N 1
ATOM 2344 C CA . LEU B 1 134 ? -52.640 14.276 23.153 1.00 14.05 377 LEU B CA 1
ATOM 2345 C C . LEU B 1 134 ? -52.006 14.513 24.497 1.00 13.95 377 LEU B C 1
ATOM 2346 O O . LEU B 1 134 ? -52.260 13.797 25.456 1.00 14.83 377 LEU B O 1
ATOM 2351 N N . ASN B 1 135 ? -51.207 15.553 24.606 1.00 13.81 378 ASN B N 1
ATOM 2352 C CA . ASN B 1 135 ? -50.694 15.923 25.925 1.00 14.62 378 ASN B CA 1
ATOM 2353 C C . ASN B 1 135 ? -51.836 16.353 26.850 1.00 14.82 378 ASN B C 1
ATOM 2354 O O . ASN B 1 135 ? -52.922 16.736 26.412 1.00 14.78 378 ASN B O 1
ATOM 2359 N N . SER B 1 136 ? -51.590 16.245 28.146 1.00 14.41 379 SER B N 1
ATOM 2360 C CA . SER B 1 136 ? -52.603 16.657 29.119 1.00 14.08 379 SER B CA 1
ATOM 2361 C C . SER B 1 136 ? -53.028 18.092 28.893 1.00 14.82 379 SER B C 1
ATOM 2362 O O . SER B 1 136 ? -52.216 18.951 28.584 1.00 15.63 379 SER B O 1
ATOM 2365 N N . GLY B 1 137 ? -54.315 18.344 29.079 1.00 15.01 380 GLY B N 1
ATOM 2366 C CA . GLY B 1 137 ? -54.895 19.658 28.893 1.00 15.24 380 GLY B CA 1
ATOM 2367 C C . GLY B 1 137 ? -56.340 19.581 28.509 1.00 14.92 380 GLY B C 1
ATOM 2368 O O . GLY B 1 137 ? -56.903 18.497 28.505 1.00 16.10 380 GLY B O 1
ATOM 2369 N N . ASP B 1 138 ? -56.898 20.725 28.163 1.00 14.90 381 ASP B N 1
ATOM 2370 C CA . ASP B 1 138 ? -58.286 20.813 27.702 1.00 15.13 381 ASP B CA 1
ATOM 2371 C C . ASP B 1 138 ? -58.281 21.119 26.225 1.00 14.52 381 ASP B C 1
ATOM 2372 O O . ASP B 1 138 ? -57.458 21.906 25.735 1.00 15.73 381 ASP B O 1
ATOM 2377 N N . TYR B 1 139 ? -59.237 20.538 25.532 1.00 14.66 382 TYR B N 1
ATOM 2378 C CA . TYR B 1 139 ? -59.400 20.652 24.081 1.00 14.44 382 TYR B CA 1
ATOM 2379 C C . TYR B 1 139 ? -60.870 20.838 23.769 1.00 14.82 382 TYR B C 1
ATOM 2380 O O . TYR B 1 139 ? -61.752 20.457 24.547 1.00 15.14 382 TYR B O 1
ATOM 2389 N N . LEU B 1 140 ? -61.113 21.456 22.622 1.00 14.19 383 LEU B N 1
ATOM 2390 C CA . LEU B 1 140 ? -62.450 21.744 22.156 1.00 14.18 383 LEU B CA 1
ATOM 2391 C C . LEU B 1 140 ? -62.850 20.830 21.013 1.00 13.75 383 LEU B C 1
ATOM 2392 O O . LEU B 1 140 ? -62.127 20.746 20.022 1.00 14.43 383 LEU B O 1
ATOM 2397 N N . LEU B 1 141 ? -63.997 20.169 21.134 1.00 13.48 384 LEU B N 1
ATOM 2398 C CA . LEU B 1 141 ? -64.513 19.253 20.127 1.00 13.70 384 LEU B CA 1
ATOM 2399 C C . LEU B 1 141 ? -65.729 19.855 19.423 1.00 13.37 384 LEU B C 1
ATOM 2400 O O . LEU B 1 141 ? -66.581 20.495 20.043 1.00 14.08 384 LEU B O 1
ATOM 2405 N N . SER B 1 142 ? -65.764 19.628 18.113 1.00 12.83 385 SER B N 1
ATOM 2406 C CA . SER B 1 142 ? -66.863 20.001 17.230 1.00 13.24 385 SER B CA 1
ATOM 2407 C C . SER B 1 142 ? -67.330 18.797 16.442 1.00 12.76 385 SER B C 1
ATOM 2408 O O . SER B 1 142 ? -66.538 17.944 16.065 1.00 13.45 385 SER B O 1
ATOM 2411 N N . PHE B 1 143 ? -68.635 18.760 16.181 1.00 13.41 386 PHE B N 1
ATOM 2412 C CA . PHE B 1 143 ? -69.235 17.813 15.242 1.00 13.86 386 PHE B CA 1
ATOM 2413 C C . PHE B 1 143 ? -69.946 18.592 14.132 1.00 13.53 386 PHE B C 1
ATOM 2414 O O . PHE B 1 143 ? -70.488 19.658 14.396 1.00 14.35 386 PHE B O 1
ATOM 2422 N N . GLY B 1 144 ? -69.966 18.045 12.914 1.00 13.42 387 GLY B N 1
ATOM 2423 C CA . GLY B 1 144 ? -70.710 18.675 11.833 1.00 13.79 387 GLY B CA 1
ATOM 2424 C C . GLY B 1 144 ? -71.295 17.634 10.919 1.00 12.32 387 GLY B C 1
ATOM 2425 O O . GLY B 1 144 ? -70.879 16.489 10.879 1.00 12.92 387 GLY B O 1
ATOM 2426 N N . ILE B 1 145 ? -72.284 18.063 10.139 1.00 12.59 388 ILE B N 1
ATOM 2427 C CA . ILE B 1 145 ? -72.878 17.218 9.115 1.00 13.18 388 ILE B CA 1
ATOM 2428 C C . ILE B 1 145 ? -73.128 18.079 7.877 1.00 12.74 388 ILE B C 1
ATOM 2429 O O . ILE B 1 145 ? -73.745 19.131 7.947 1.00 12.93 388 ILE B O 1
ATOM 2434 N N . SER B 1 146 ? -72.695 17.557 6.735 1.00 12.72 389 SER B N 1
ATOM 2435 C CA . SER B 1 146 ? -72.931 18.116 5.402 1.00 12.76 389 SER B CA 1
ATOM 2436 C C . SER B 1 146 ? -73.676 17.072 4.572 1.00 13.23 389 SER B C 1
ATOM 2437 O O . SER B 1 146 ? -73.585 15.870 4.804 1.00 12.87 389 SER B O 1
ATOM 2440 N N . ALA B 1 147 ? -74.384 17.555 3.556 1.00 13.09 390 ALA B N 1
ATOM 2441 C CA . ALA B 1 147 ? -75.105 16.671 2.650 1.00 12.83 390 ALA B CA 1
ATOM 2442 C C . ALA B 1 147 ? -75.302 17.282 1.287 1.00 13.07 390 ALA B C 1
ATOM 2443 O O . ALA B 1 147 ? -75.197 18.488 1.123 1.00 13.44 390 ALA B O 1
ATOM 2445 N N . GLY B 1 148 ? -75.589 16.429 0.319 1.00 13.16 391 GLY B N 1
ATOM 2446 C CA . GLY B 1 148 ? -75.770 16.859 -1.068 1.00 13.50 391 GLY B CA 1
ATOM 2447 C C . GLY B 1 148 ? -75.784 15.689 -2.010 1.00 13.07 391 GLY B C 1
ATOM 2448 O O . GLY B 1 148 ? -76.156 14.565 -1.645 1.00 13.73 391 GLY B O 1
ATOM 2449 N N . ASN B 1 149 ? -75.420 15.991 -3.264 1.00 13.57 392 ASN B N 1
ATOM 2450 C CA . ASN B 1 149 ? -75.513 15.039 -4.376 1.00 13.67 392 ASN B CA 1
ATOM 2451 C C . ASN B 1 149 ? -74.318 15.217 -5.274 1.00 13.72 392 ASN B C 1
ATOM 2452 O O . ASN B 1 149 ? -73.898 16.349 -5.507 1.00 14.02 392 ASN B O 1
ATOM 2457 N N . PRO B 1 150 ? -73.787 14.114 -5.832 1.00 13.60 393 PRO B N 1
ATOM 2458 C CA . PRO B 1 150 ? -72.692 14.240 -6.799 1.00 14.10 393 PRO B CA 1
ATOM 2459 C C . PRO B 1 150 ? -72.908 15.225 -7.943 1.00 13.71 393 PRO B C 1
ATOM 2460 O O . PRO B 1 150 ? -71.938 15.851 -8.423 1.00 14.60 393 PRO B O 1
ATOM 2464 N N . GLN B 1 151 ? -74.161 15.354 -8.402 1.00 12.59 394 GLN B N 1
ATOM 2465 C CA . GLN B 1 151 ? -74.455 16.209 -9.559 1.00 12.26 394 GLN B CA 1
ATOM 2466 C C . GLN B 1 151 ? -74.741 17.638 -9.153 1.00 12.42 394 GLN B C 1
ATOM 2467 O O . GLN B 1 151 ? -74.987 18.470 -10.032 1.00 13.88 394 GLN B O 1
ATOM 2473 N N . THR B 1 152 ? -74.706 17.936 -7.855 1.00 12.68 395 THR B N 1
ATOM 2474 C CA . THR B 1 152 ? -74.871 19.319 -7.377 1.00 13.18 395 THR B CA 1
ATOM 2475 C C . THR B 1 152 ? -73.647 19.657 -6.554 1.00 14.05 395 THR B C 1
ATOM 2476 O O . THR B 1 152 ? -72.591 19.990 -7.117 1.00 14.82 395 THR B O 1
ATOM 2480 N N . ASP B 1 153 ? -73.771 19.601 -5.236 1.00 14.49 396 ASP B N 1
ATOM 2481 C CA . ASP B 1 153 ? -72.712 20.067 -4.326 1.00 14.00 396 ASP B CA 1
ATOM 2482 C C . ASP B 1 153 ? -73.052 19.610 -2.919 1.00 13.80 396 ASP B C 1
ATOM 2483 O O . ASP B 1 153 ? -74.178 19.218 -2.661 1.00 14.91 396 ASP B O 1
ATOM 2488 N N . MET B 1 154 ? -72.081 19.719 -2.029 1.00 13.94 397 MET B N 1
ATOM 2489 C CA . MET B 1 154 ? -72.244 19.459 -0.597 1.00 13.77 397 MET B CA 1
ATOM 2490 C C . MET B 1 154 ? -72.423 20.767 0.166 1.00 13.17 397 MET B C 1
ATOM 2491 O O . MET B 1 154 ? -71.829 21.801 -0.162 1.00 13.99 397 MET B O 1
ATOM 2496 N N . THR B 1 155 ? -73.260 20.719 1.200 1.00 13.08 398 THR B N 1
ATOM 2497 C CA . THR B 1 155 ? -73.622 21.916 1.987 1.00 12.84 398 THR B CA 1
ATOM 2498 C C . THR B 1 155 ? -73.639 21.580 3.480 1.00 13.30 398 THR B C 1
ATOM 2499 O O . THR B 1 155 ? -74.122 20.512 3.845 1.00 13.02 398 THR B O 1
ATOM 2503 N N . PRO B 1 156 ? -73.089 22.473 4.343 1.00 13.27 399 PRO B N 1
ATOM 2504 C CA . PRO B 1 156 ? -73.127 22.228 5.787 1.00 14.23 399 PRO B CA 1
ATOM 2505 C C . PRO B 1 156 ? -74.523 22.430 6.331 1.00 13.81 399 PRO B C 1
ATOM 2506 O O . PRO B 1 156 ? -75.082 23.533 6.233 1.00 14.95 399 PRO B O 1
ATOM 2510 N N . LEU B 1 157 ? -75.108 21.371 6.860 1.00 12.68 400 LEU B N 1
ATOM 2511 C CA . LEU B 1 157 ? -76.472 21.424 7.353 1.00 13.05 400 LEU B CA 1
ATOM 2512 C C . LEU B 1 157 ? -76.589 21.800 8.831 1.00 12.93 400 LEU B C 1
ATOM 2513 O O . LEU B 1 157 ? -77.503 22.528 9.205 1.00 12.46 400 LEU B O 1
ATOM 2518 N N . ASP B 1 158 ? -75.676 21.282 9.637 1.00 13.00 401 ASP B N 1
ATOM 2519 C CA . ASP B 1 158 ? -75.612 21.613 11.054 1.00 13.59 401 ASP B CA 1
ATOM 2520 C C . ASP B 1 158 ? -74.173 21.440 11.491 1.00 13.98 401 ASP B C 1
ATOM 2521 O O . ASP B 1 158 ? -73.524 20.452 11.137 1.00 15.29 401 ASP B O 1
ATOM 2526 N N . ARG B 1 159 ? -73.670 22.395 12.226 1.00 14.35 402 ARG B N 1
ATOM 2527 C CA . ARG B 1 159 ? -72.292 22.424 12.703 1.00 14.37 402 ARG B CA 1
ATOM 2528 C C . ARG B 1 159 ? -72.321 22.894 14.146 1.00 14.80 402 ARG B C 1
ATOM 2529 O O . ARG B 1 159 ? -72.779 23.995 14.432 1.00 15.19 402 ARG B O 1
ATOM 2537 N N . ARG B 1 160 ? -71.825 22.075 15.051 1.00 14.56 403 ARG B N 1
ATOM 2538 C CA . ARG B 1 160 ? -71.874 22.389 16.462 1.00 14.64 403 ARG B CA 1
ATOM 2539 C C . ARG B 1 160 ? -70.436 22.605 16.919 1.00 13.47 403 ARG B C 1
ATOM 2540 O O . ARG B 1 160 ? -69.748 21.703 17.398 1.00 13.04 403 ARG B O 1
ATOM 2548 N N . TYR B 1 161 ? -69.988 23.829 16.719 1.00 14.68 404 TYR B N 1
ATOM 2549 C CA . TYR B 1 161 ? -68.568 24.177 16.823 1.00 15.86 404 TYR B CA 1
ATOM 2550 C C . TYR B 1 161 ? -68.191 24.485 18.249 1.00 15.38 404 TYR B C 1
ATOM 2551 O O . TYR B 1 161 ? -68.904 25.218 18.959 1.00 15.78 404 TYR B O 1
ATOM 2568 N N . ASP B 1 162 ? -67.064 23.900 18.667 1.00 15.14 405 ASP B N 1
ATOM 2569 C CA . ASP B 1 162 ? -66.514 24.133 20.009 1.00 14.99 405 ASP B CA 1
ATOM 2570 C C . ASP B 1 162 ? -67.601 23.864 21.042 1.00 15.12 405 ASP B C 1
ATOM 2571 O O . ASP B 1 162 ? -67.796 24.593 22.005 1.00 15.55 405 ASP B O 1
ATOM 2576 N N . SER B 1 163 ? -68.325 22.765 20.845 1.00 14.85 406 SER B N 1
ATOM 2577 C CA . SER B 1 163 ? -69.533 22.480 21.611 1.00 14.74 406 SER B CA 1
ATOM 2578 C C . SER B 1 163 ? -69.318 21.501 22.745 1.00 14.33 406 SER B C 1
ATOM 2579 O O . SER B 1 163 ? -70.208 21.328 23.544 1.00 14.31 406 SER B O 1
ATOM 2582 N N . ILE B 1 164 ? -68.132 20.911 22.834 1.00 14.53 407 ILE B N 1
ATOM 2583 C CA . ILE B 1 164 ? -67.843 19.920 23.869 1.00 14.38 407 ILE B CA 1
ATOM 2584 C C . ILE B 1 164 ? -66.420 20.160 24.376 1.00 14.05 407 ILE B C 1
ATOM 2585 O O . ILE B 1 164 ? -65.496 20.337 23.580 1.00 15.38 407 ILE B O 1
ATOM 2590 N N . ILE B 1 165 ? -66.232 20.145 25.687 1.00 14.24 408 ILE B N 1
ATOM 2591 C CA . ILE B 1 165 ? -64.895 20.247 26.277 1.00 14.88 408 ILE B CA 1
ATOM 2592 C C . ILE B 1 165 ? -64.374 18.855 26.563 1.00 14.49 408 ILE B C 1
ATOM 2593 O O . ILE B 1 165 ? -65.093 18.019 27.123 1.00 15.41 408 ILE B O 1
ATOM 2598 N N . LEU B 1 166 ? -63.112 18.602 26.195 1.00 14.45 409 LEU B N 1
ATOM 2599 C CA . LEU B 1 166 ? -62.439 17.356 26.462 1.00 14.87 409 LEU B CA 1
ATOM 2600 C C . LEU B 1 166 ? -61.292 17.620 27.428 1.00 14.35 409 LEU B C 1
AT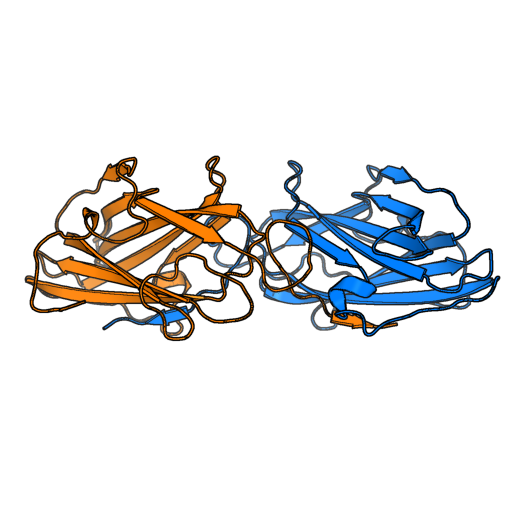OM 2601 O O . LEU B 1 166 ? -60.458 18.473 27.183 1.00 15.87 409 LEU B O 1
ATOM 2606 N N . HIS B 1 167 ? -61.259 16.891 28.529 1.00 13.92 410 HIS B N 1
ATOM 2607 C CA . HIS B 1 167 ? -60.150 16.918 29.472 1.00 13.71 410 HIS B CA 1
ATOM 2608 C C . HIS B 1 167 ? -59.281 15.722 29.198 1.00 13.77 410 HIS B C 1
ATOM 2609 O O . HIS B 1 167 ? -59.776 14.589 29.208 1.00 15.60 410 HIS B O 1
ATOM 2616 N N . VAL B 1 168 ? -57.995 15.938 28.947 1.00 14.01 411 VAL B N 1
ATOM 2617 C CA . VAL B 1 168 ? -57.065 14.860 28.658 1.00 13.99 411 VAL B CA 1
ATOM 2618 C C . VAL B 1 168 ? -56.051 14.753 29.775 1.00 14.05 411 VAL B C 1
ATOM 2619 O O . VAL B 1 168 ? -55.453 15.743 30.187 1.00 14.06 411 VAL B O 1
ATOM 2623 N N . THR B 1 169 ? -55.826 13.521 30.203 1.00 13.78 412 THR B N 1
ATOM 2624 C CA . THR B 1 169 ? -54.763 13.199 31.166 1.00 15.13 412 THR B CA 1
ATOM 2625 C C . THR B 1 169 ? -53.891 12.117 30.541 1.00 14.83 412 THR B C 1
ATOM 2626 O O . THR B 1 169 ? -54.349 10.977 30.412 1.00 15.47 412 THR B O 1
ATOM 2630 N N . LYS B 1 170 ? -52.683 12.461 30.122 1.00 14.65 413 LYS B N 1
ATOM 2631 C CA . LYS B 1 170 ? -51.865 11.512 29.382 1.00 15.62 413 LYS B CA 1
ATOM 2632 C C . LYS B 1 170 ? -51.520 10.290 30.209 1.00 16.03 413 LYS B C 1
ATOM 2633 O O . LYS B 1 170 ? -51.451 10.377 31.439 1.00 16.58 413 LYS B O 1
ATOM 2639 N N . SER B 1 171 ? -51.295 9.169 29.538 1.00 15.00 414 SER B N 1
ATOM 2640 C CA . SER B 1 171 ? -50.945 7.936 30.228 1.00 17.13 414 SER B CA 1
ATOM 2641 C C . SER B 1 171 ? -49.573 7.434 29.860 1.00 17.89 414 SER B C 1
ATOM 2642 O O . SER B 1 171 ? -49.174 6.371 30.352 1.00 20.86 414 SER B O 1
ATOM 2645 N N . MET B 1 172 ? -48.864 8.164 29.004 1.00 16.20 415 MET B N 1
ATOM 2646 C CA . MET B 1 172 ? -47.486 7.895 28.643 1.00 16.58 415 MET B CA 1
ATOM 2647 C C . MET B 1 172 ? -46.692 9.179 28.866 1.00 14.84 415 MET B C 1
ATOM 2648 O O . MET B 1 172 ? -47.241 10.282 28.875 1.00 15.80 415 MET B O 1
ATOM 2653 N N . ASP B 1 173 ? -45.390 9.034 29.023 1.00 14.86 416 ASP B N 1
ATOM 2654 C CA . ASP B 1 173 ? -44.506 10.161 29.167 1.00 14.65 416 ASP B CA 1
ATOM 2655 C C . ASP B 1 173 ? -43.952 10.573 27.816 1.00 13.76 416 ASP B C 1
ATOM 2656 O O . ASP B 1 173 ? -43.290 9.771 27.162 1.00 15.53 416 ASP B O 1
ATOM 2661 N N . PHE B 1 174 ? -44.233 11.803 27.432 1.00 13.45 417 PHE B N 1
ATOM 2662 C CA . PHE B 1 174 ? -43.777 12.411 26.184 1.00 13.04 417 PHE B CA 1
ATOM 2663 C C . PHE B 1 174 ? -43.983 13.905 26.325 1.00 13.16 417 PHE B C 1
ATOM 2664 O O . PHE B 1 174 ? -44.732 14.370 27.185 1.00 13.91 417 PHE B O 1
ATOM 2672 N N . TRP B 1 175 ? -43.345 14.654 25.455 1.00 13.12 418 TRP B N 1
ATOM 2673 C CA . TRP B 1 175 ? -43.484 16.080 25.398 1.00 12.68 418 TRP B CA 1
ATOM 2674 C C . TRP B 1 175 ? -44.137 16.493 24.100 1.00 12.89 418 TRP B C 1
ATOM 2675 O O . TRP B 1 175 ? -44.164 15.739 23.130 1.00 12.68 418 TRP B O 1
ATOM 2686 N N . GLY B 1 176 ? -44.654 17.720 24.066 1.00 13.31 419 GLY B N 1
ATOM 2687 C CA . GLY B 1 176 ? -45.330 18.254 22.891 1.00 13.60 419 GLY B CA 1
ATOM 2688 C C . GLY B 1 176 ? -46.790 17.880 22.849 1.00 14.43 419 GLY B C 1
ATOM 2689 O O . GLY B 1 176 ? -47.267 17.089 23.674 1.00 15.35 419 GLY B O 1
ATOM 2690 N N . VAL B 1 177 ? -47.504 18.387 21.860 1.00 13.56 420 VAL B N 1
ATOM 2691 C CA . VAL B 1 177 ? -48.949 18.188 21.843 1.00 14.00 420 VAL B CA 1
ATOM 2692 C C . VAL B 1 177 ? -49.383 16.771 21.502 1.00 13.87 420 VAL B C 1
ATOM 2693 O O . VAL B 1 177 ? -50.429 16.344 21.976 1.00 13.70 420 VAL B O 1
ATOM 2700 N N . ILE B 1 178 ? -48.630 16.051 20.668 1.00 13.83 421 ILE B N 1
ATOM 2701 C CA . ILE B 1 178 ? -49.019 14.696 20.260 1.00 13.70 421 ILE B CA 1
ATOM 2702 C C . ILE B 1 178 ? -47.930 13.667 20.581 1.00 13.65 421 ILE B C 1
ATOM 2703 O O . ILE B 1 178 ? -46.752 13.900 20.334 1.00 14.24 421 ILE B O 1
ATOM 2708 N N . ASP B 1 179 ? -48.326 12.515 21.093 1.00 13.14 422 ASP B N 1
ATOM 2709 C CA . ASP B 1 179 ? -47.426 11.401 21.297 1.00 13.82 422 ASP B CA 1
ATOM 2710 C C . ASP B 1 179 ? -47.249 10.661 19.973 1.00 14.00 422 ASP B C 1
ATOM 2711 O O . ASP B 1 179 ? -48.144 9.916 19.555 1.00 14.74 422 ASP B O 1
ATOM 2716 N N . LEU B 1 180 ? -46.111 10.861 19.307 1.00 13.22 423 LEU B N 1
ATOM 2717 C CA . LEU B 1 180 ? -45.805 10.167 18.051 1.00 13.27 423 LEU B CA 1
ATOM 2718 C C . LEU B 1 180 ? -45.233 8.774 18.296 1.00 13.61 423 LEU B C 1
ATOM 2719 O O . LEU B 1 180 ? -44.956 8.055 17.333 1.00 14.96 423 LEU B O 1
ATOM 2724 N N . LYS B 1 181 ? -45.042 8.370 19.555 1.00 12.35 424 LYS B N 1
ATOM 2725 C CA . LYS B 1 181 ? -44.745 6.970 19.879 1.00 13.36 424 LYS B CA 1
ATOM 2726 C C . LYS B 1 181 ? -43.467 6.461 19.244 1.00 13.19 424 LYS B C 1
ATOM 2727 O O . LYS B 1 181 ? -43.390 5.332 18.778 1.00 13.69 424 LYS B O 1
ATOM 2733 N N . SER B 1 182 ? -42.412 7.255 19.313 1.00 12.34 425 SER B N 1
ATOM 2734 C CA . SER B 1 182 ? -41.129 6.827 18.777 1.00 12.67 425 SER B CA 1
ATOM 2735 C C . SER B 1 182 ? -40.594 5.569 19.448 1.00 12.41 425 SER B C 1
ATOM 2736 O O . SER B 1 182 ? -40.723 5.416 20.660 1.00 13.54 425 SER B O 1
ATOM 2739 N N . SER B 1 183 ? -39.969 4.711 18.673 1.00 12.89 426 SER B N 1
ATOM 2740 C CA . SER B 1 183 ? -39.097 3.689 19.211 1.00 13.65 426 SER B CA 1
ATOM 2741 C C . SER B 1 183 ? -37.699 4.254 19.319 1.00 13.75 426 SER B C 1
ATOM 2742 O O . SER B 1 183 ? -37.411 5.304 18.751 1.00 15.34 426 SER B O 1
ATOM 2747 N N . PHE B 1 184 ? -36.859 3.596 20.088 1.00 12.63 427 PHE B N 1
ATOM 2748 C CA . PHE B 1 184 ? -35.471 3.999 20.259 1.00 12.20 427 PHE B CA 1
ATOM 2749 C C . PHE B 1 184 ? -34.546 2.790 20.189 1.00 11.77 427 PHE B C 1
ATOM 2750 O O . PHE B 1 184 ? -34.842 1.758 20.777 1.00 12.11 427 PHE B O 1
ATOM 2758 N N . THR B 1 185 ? -33.446 2.921 19.453 1.00 11.05 428 THR B N 1
ATOM 2759 C CA . THR B 1 185 ? -32.430 1.884 19.364 1.00 11.66 428 THR B CA 1
ATOM 2760 C C . THR B 1 185 ? -31.064 2.507 19.445 1.00 12.63 428 THR B C 1
ATOM 2761 O O . THR B 1 185 ? -30.834 3.604 18.913 1.00 11.66 428 THR B O 1
ATOM 2768 N N . SER B 1 186 ? -30.165 1.789 20.114 1.00 14.63 429 SER B N 1
ATOM 2769 C CA . SER B 1 186 ? -28.750 2.105 20.252 1.00 17.74 429 SER B CA 1
ATOM 2770 C C . SER B 1 186 ? -27.930 0.920 19.742 1.00 19.02 429 SER B C 1
ATOM 2771 O O . SER B 1 186 ? -26.728 1.058 19.500 1.00 21.70 429 SER B O 1
#

B-factor: mean 18.76, std 6.56, range [8.85, 56.38]

Radius of gyration: 23.4 Å; Cα contacts (8 Å, |Δi|>4): 916; chains: 2; bounding box: 73×29×48 Å

Foldseek 3Di:
DDQVDDAQCQCVDPQFDPPWDKDFDAQKDFRHKWKDFPRRTPDVAAEAQGKMKIKTKMWGQAKAFFKKKKKWKAAPVGHTDDIDIPCRVVVRPDGDTDHHGGMDMDMDIDTRQWFFDKMFMKIWMWGDDVPPDIGTHMIGGSTGMHGYDYDDTDPDIGHPPDDDDDD/DDQVDDAQCQCVDPQFDPPWDKDFDAQKDFRHKWKDWPHDTPPQAAEFPTKMKIKIKMWGQAWFLAKKKKKWKAAPVGHTDDIDICCRPPPDNHGDTDHGGGMDMDIDMDGQQFAFDKMFMKMWMWTHYPVP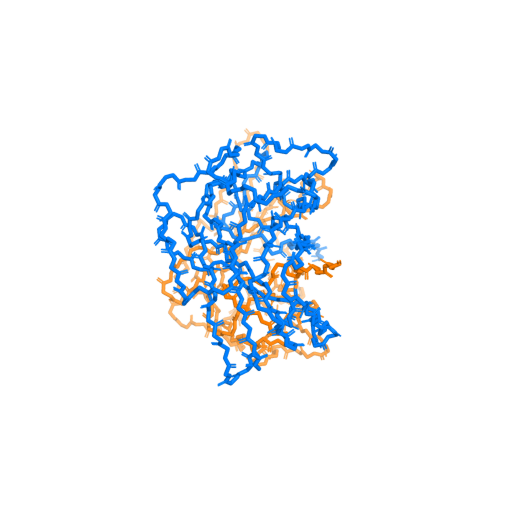DITTHMITGSGGIHGYHYDDDDDDTGDPPDDDDD

Sequence (333 aa):
MSLDEIEDVYHTRPGYRPEEYRWGQGGAKIIDYHIQSAGVDFPPSLTGNQQTDFLMKVVFEYDFDCVVPGILIKTLDGLFLYGTNSFLASEGRENISVSRGDVRVFKFSLPVDLNSGDYLLSFGISAGNPQTDMTPLDRRYDSIILHVTKSMDFWGVIDLKSSFTSYYMSLDEIEDVYHTRPGYRPEEYRWGQGGAKIIDYHIQSAGVDFPPSLTGNQQTDFLMKVVFEYDFDCVVPGILIKTLDGLFLYGTNSFLASEGRENISVSRGDVRVFKFSLPVDLNSGDYLLSFGISAGNPQTDMTPLDRRYDSIILHVTKSMDFWGVIDLKSSFTS

Organism: Escherichia coli (NCBI:txid562)

Solvent-accessible surface area: 15125 Å² total; per-residue (Å²): 80,51,96,140,108,112,129,33,31,0,106,82,82,75,29,49,44,111,116,27,143,84,107,39,136,36,11,1,88,0,0,3,0,38,10,48,6,81,75,80,86,48,27,124,29,6,68,9,47,61,95,0,28,0,26,0,4,0,14,1,60,133,103,40,125,24,2,8,0,12,2,34,1,34,14,107,135,44,46,71,0,3,0,3,17,2,51,33,23,9,138,38,157,32,107,11,65,9,61,177,49,39,21,73,36,1,62,0,9,0,29,1,15,0,10,42,33,52,8,14,0,6,1,7,0,10,8,26,89,40,140,117,95,52,47,26,6,7,62,8,63,21,0,0,48,8,75,5,68,55,115,114,76,18,161,28,18,0,14,7,116,11,57,29,68,45,110,78,40,86,125,103,110,126,34,31,0,106,80,78,76,30,47,45,108,119,32,147,82,90,37,136,37,16,1,89,0,0,2,0,32,9,51,9,84,86,72,94,39,23,115,42,6,25,5,65,69,98,0,27,0,17,0,3,0,13,0,58,110,102,38,62,17,2,29,0,14,6,16,0,25,28,96,150,34,72,76,0,5,2,10,36,7,107,58,15,28,170,37,132,146,75,29,55,8,59,149,47,40,20,58,11,0,41,0,16,0,30,0,13,1,31,60,32,52,12,10,0,5,3,11,2,17,2,11,54,96,168,103,89,79,31,29,11,7,67,6,47,26,0,1,37,7,81,4,72,69,64,66,104,8,108,9,17,4,14,2,95,6,53,4,65,90

Nearest PDB structures (foldseek):
  2r5o-assembly1_A  TM=1.006E+00  e=1.663E-33  Escherichia coli
  6o14-assembly1_A  TM=8.575E-01  e=4.548E-10  Aquifex aeolicus VF5
  8dne-assembly1_A  TM=8.696E-01  e=1.386E-08  Aquifex aeolicus VF5
  8dne-assembly1_C  TM=8.262E-01  e=4.945E-09  Aquifex aeolicus VF5
  6w5v-assembly1_D  TM=7.125E-01  e=6.390E-04  Homo sapiens

InterPro domains:
  IPR003439 ABC transporter-like, ATP-binding domain [PF00005] (40-172)
  IPR003439 ABC transporter-like, ATP-binding domain [PS50893] (3-244)
  IPR003593 AAA+ ATPase domain [SM00382] (49-221)
  IPR015860 ABC transporter, teichoic acids export TagH-like [cd03220] (3-226)
  IPR017871 ABC transporter-like, conserved site [PS00211] (145-159)
  IPR027417 P-loop containing nucleoside triphosphate hydrolase [G3DSA:3.40.50.300] (30-244)
  IPR027417 P-loop containing nucleoside triphosphate hydrolase [SSF52540] (33-233)
  IPR029439 Wzt, C-terminal [PF14524] (283-423)
  IPR029439 Wzt, C-terminal [cd10147] (282-427)
  IPR050683 Bacterial Polysaccharide Export ATP-binding [PTHR46743] (1-422)

CATH classification: 2.70.50.60